Protein AF-X1EQ46-F1 (afdb_monomer_lite)

Organism: NCBI:txid412755

Structure (mmCIF, N/CA/C/O backbone):
data_AF-X1EQ46-F1
#
_entry.id   AF-X1EQ46-F1
#
loop_
_atom_site.group_PDB
_atom_site.id
_atom_site.type_symbol
_atom_site.label_atom_id
_atom_site.label_alt_id
_atom_site.label_comp_id
_atom_site.label_asym_id
_atom_site.label_entity_id
_atom_site.label_seq_id
_atom_site.pdbx_PDB_ins_code
_atom_site.Cartn_x
_atom_site.Cartn_y
_atom_site.Cartn_z
_atom_site.occupancy
_atom_site.B_iso_or_equiv
_atom_site.auth_seq_id
_atom_site.auth_comp_id
_atom_site.auth_asym_id
_atom_site.auth_atom_id
_atom_site.pdbx_PDB_model_num
ATOM 1 N N . MET A 1 1 ? -6.877 8.400 -13.229 1.00 51.00 1 MET A N 1
ATOM 2 C CA . MET A 1 1 ? -7.121 7.263 -12.316 1.00 51.00 1 MET A CA 1
ATOM 3 C C . MET A 1 1 ? -6.407 6.041 -12.865 1.00 51.00 1 MET A C 1
ATOM 5 O O . MET A 1 1 ? -6.661 5.690 -14.011 1.00 51.00 1 MET A O 1
ATOM 9 N N . THR A 1 2 ? -5.555 5.403 -12.060 1.00 59.66 2 THR A N 1
ATOM 10 C CA . THR A 1 2 ? -4.894 4.110 -12.353 1.00 59.66 2 THR A CA 1
ATOM 11 C C . THR A 1 2 ? -5.894 2.965 -12.564 1.00 59.66 2 THR A C 1
ATOM 13 O O . THR A 1 2 ? -5.543 1.929 -13.116 1.00 59.66 2 THR A O 1
ATOM 16 N N . GLY A 1 3 ? -7.156 3.147 -12.152 1.00 75.62 3 GLY A N 1
ATOM 17 C CA . GLY A 1 3 ? -8.253 2.211 -12.403 1.00 75.62 3 GLY A CA 1
ATOM 18 C C . GLY A 1 3 ? -8.241 0.964 -11.515 1.00 75.62 3 GLY A C 1
ATOM 19 O O . GLY A 1 3 ? -9.105 0.103 -11.694 1.00 75.62 3 GLY A O 1
ATOM 20 N N . ARG A 1 4 ? -7.304 0.863 -10.559 1.00 91.12 4 ARG A N 1
ATOM 21 C CA . ARG A 1 4 ? -7.265 -0.234 -9.584 1.00 91.12 4 ARG A CA 1
ATOM 22 C C . ARG A 1 4 ? -8.502 -0.188 -8.695 1.00 91.12 4 ARG A C 1
ATOM 24 O O . ARG A 1 4 ? -8.937 0.873 -8.248 1.00 91.12 4 ARG A O 1
ATOM 31 N N . LYS A 1 5 ? -9.083 -1.355 -8.447 1.00 94.69 5 LYS A N 1
ATOM 32 C CA . LYS A 1 5 ? -10.229 -1.519 -7.550 1.00 94.69 5 LYS A CA 1
ATOM 33 C C . LYS A 1 5 ? -9.734 -1.718 -6.118 1.00 94.69 5 LYS A C 1
ATOM 35 O O . LYS A 1 5 ? -8.619 -2.189 -5.906 1.00 94.69 5 LYS A O 1
ATOM 40 N N . ARG A 1 6 ? -10.608 -1.483 -5.129 1.00 96.19 6 ARG A N 1
ATOM 41 C CA . ARG A 1 6 ? -10.347 -1.775 -3.701 1.00 96.19 6 ARG A CA 1
ATOM 42 C C . ARG A 1 6 ? -9.682 -3.131 -3.471 1.00 96.19 6 ARG A C 1
ATOM 44 O O . ARG A 1 6 ? -8.743 -3.242 -2.696 1.00 96.19 6 ARG A O 1
ATOM 51 N N . ILE A 1 7 ? -10.174 -4.161 -4.159 1.00 96.19 7 ILE A N 1
ATOM 52 C CA . ILE A 1 7 ? -9.672 -5.527 -4.009 1.00 96.19 7 ILE A CA 1
ATOM 53 C C . ILE A 1 7 ? -8.232 -5.680 -4.509 1.00 96.19 7 ILE A C 1
ATOM 55 O O . ILE A 1 7 ? -7.466 -6.428 -3.915 1.00 96.19 7 ILE A O 1
ATOM 59 N N . ASP A 1 8 ? -7.836 -4.937 -5.543 1.00 95.62 8 ASP A N 1
ATOM 60 C CA . ASP A 1 8 ? -6.471 -4.963 -6.073 1.00 95.62 8 ASP A CA 1
ATOM 61 C C . ASP A 1 8 ? -5.499 -4.341 -5.059 1.00 95.62 8 ASP A C 1
ATOM 63 O O . ASP A 1 8 ? -4.431 -4.893 -4.797 1.00 95.62 8 ASP A O 1
ATOM 67 N N . VAL A 1 9 ? -5.917 -3.245 -4.415 1.00 96.44 9 VAL A N 1
ATOM 68 C CA . VAL A 1 9 ? -5.173 -2.582 -3.330 1.00 96.44 9 VAL A CA 1
ATOM 69 C C . VAL A 1 9 ? -5.019 -3.508 -2.122 1.00 96.44 9 VAL A C 1
ATOM 71 O O . VAL A 1 9 ? -3.922 -3.656 -1.588 1.00 96.44 9 VAL A O 1
ATOM 74 N N . ILE A 1 10 ? -6.099 -4.176 -1.713 1.00 96.12 10 ILE A N 1
ATOM 75 C CA . ILE A 1 10 ? -6.084 -5.143 -0.606 1.00 96.12 10 ILE A CA 1
ATOM 76 C C . ILE A 1 10 ? -5.170 -6.332 -0.929 1.00 96.12 10 IL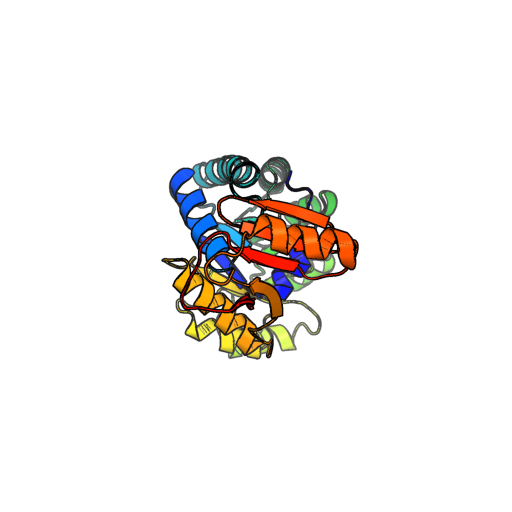E A C 1
ATOM 78 O O . ILE A 1 10 ? -4.382 -6.753 -0.083 1.00 96.12 10 ILE A O 1
ATOM 82 N N . ASN A 1 11 ? -5.220 -6.855 -2.153 1.00 94.75 11 ASN A N 1
ATOM 83 C CA . ASN A 1 11 ? -4.335 -7.939 -2.572 1.00 94.75 11 ASN A CA 1
ATOM 84 C C . ASN A 1 11 ? -2.866 -7.509 -2.536 1.00 94.75 11 ASN A C 1
ATOM 86 O O . ASN A 1 11 ? -2.029 -8.264 -2.050 1.00 94.75 11 ASN A O 1
ATOM 90 N N . ALA A 1 12 ? -2.552 -6.293 -2.986 1.00 93.38 12 ALA A N 1
ATOM 91 C CA . ALA A 1 12 ? -1.199 -5.754 -2.909 1.00 93.38 12 ALA A CA 1
ATOM 92 C C . ALA A 1 12 ? -0.732 -5.562 -1.454 1.00 93.38 12 ALA A C 1
ATOM 94 O O . ALA A 1 12 ? 0.398 -5.926 -1.123 1.00 93.38 12 ALA A O 1
ATOM 95 N N . LEU A 1 13 ? -1.612 -5.082 -0.564 1.00 93.81 13 LEU A N 1
ATOM 96 C CA . LEU A 1 13 ? -1.352 -5.019 0.880 1.00 93.81 13 LEU A CA 1
ATOM 97 C C . LEU A 1 13 ? -0.995 -6.393 1.442 1.00 93.81 13 LEU A C 1
ATOM 99 O O . LEU A 1 13 ? 0.021 -6.536 2.117 1.00 93.81 13 LEU A O 1
ATOM 103 N N . PHE A 1 14 ? -1.797 -7.414 1.144 1.00 92.38 14 PHE A N 1
ATOM 104 C CA . PHE A 1 14 ? -1.545 -8.778 1.601 1.00 92.38 14 PHE A CA 1
ATOM 105 C C . PHE A 1 14 ? -0.402 -9.475 0.869 1.00 92.38 14 PHE A C 1
ATOM 107 O O . PHE A 1 14 ? 0.053 -10.507 1.352 1.00 92.38 14 PHE A O 1
ATOM 114 N N . ASP A 1 15 ? 0.077 -8.972 -0.262 1.00 89.62 15 ASP A N 1
ATOM 115 C CA . ASP A 1 15 ? 1.261 -9.508 -0.932 1.00 89.62 15 ASP A CA 1
ATOM 116 C C . ASP A 1 15 ? 2.542 -8.996 -0.263 1.00 89.62 15 ASP A C 1
ATOM 118 O O . ASP A 1 15 ? 3.452 -9.776 0.026 1.00 89.62 15 ASP A O 1
ATOM 122 N N . ARG A 1 16 ? 2.579 -7.694 0.051 1.00 90.69 16 ARG A N 1
ATOM 123 C CA . ARG A 1 16 ? 3.758 -7.007 0.604 1.00 90.69 16 ARG A CA 1
ATOM 124 C C . ARG A 1 16 ? 3.805 -6.983 2.126 1.00 90.69 16 ARG A C 1
ATOM 126 O O . ARG A 1 16 ? 4.889 -6.926 2.694 1.00 90.69 16 ARG A O 1
ATOM 133 N N . ALA A 1 17 ? 2.649 -7.058 2.785 1.00 94.62 17 ALA A N 1
ATOM 134 C CA . ALA A 1 17 ? 2.491 -6.946 4.237 1.00 94.62 17 ALA A CA 1
ATOM 135 C C . ALA A 1 17 ? 3.102 -5.666 4.844 1.00 94.62 17 ALA A C 1
ATOM 137 O O . ALA A 1 17 ? 3.341 -5.616 6.048 1.00 94.62 17 ALA A O 1
ATOM 138 N N . LEU A 1 18 ? 3.324 -4.623 4.038 1.00 94.75 18 LEU A N 1
ATOM 139 C CA . LEU A 1 18 ? 4.043 -3.421 4.446 1.00 94.75 18 LEU A CA 1
ATOM 140 C C . LEU A 1 18 ? 3.471 -2.164 3.773 1.00 94.75 18 LEU A C 1
ATOM 142 O O . LEU A 1 18 ? 3.208 -2.174 2.571 1.00 94.75 18 LEU A O 1
ATOM 146 N N . ILE A 1 19 ? 3.306 -1.090 4.551 1.00 96.81 19 ILE A N 1
ATOM 147 C CA . ILE A 1 19 ? 2.992 0.268 4.081 1.00 96.81 19 ILE A CA 1
ATOM 148 C C . ILE A 1 19 ? 4.139 1.196 4.486 1.00 96.81 19 ILE A C 1
ATOM 150 O O . ILE A 1 19 ? 4.406 1.374 5.679 1.00 96.81 19 ILE A O 1
ATOM 154 N N . ALA A 1 20 ? 4.787 1.820 3.503 1.00 95.94 20 ALA A N 1
ATOM 155 C CA . ALA A 1 20 ? 5.816 2.824 3.732 1.00 95.94 20 ALA A CA 1
ATOM 156 C C . ALA A 1 20 ? 5.172 4.197 3.975 1.00 95.94 20 ALA A C 1
ATOM 158 O O . ALA A 1 20 ? 4.506 4.760 3.107 1.00 95.94 20 ALA A O 1
ATOM 159 N N . ARG A 1 21 ? 5.369 4.749 5.168 1.00 95.44 21 ARG A N 1
ATOM 160 C CA . ARG A 1 21 ? 4.861 6.062 5.565 1.00 95.44 21 ARG A CA 1
ATOM 161 C C . ARG A 1 21 ? 5.925 7.121 5.345 1.00 95.44 21 ARG A C 1
ATOM 163 O O . ARG A 1 21 ? 6.998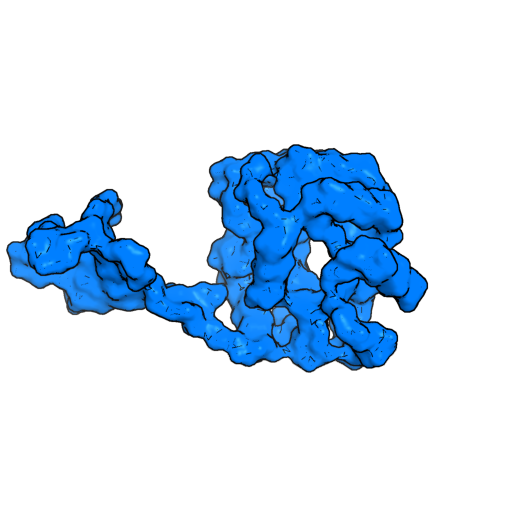 7.040 5.941 1.00 95.44 21 ARG A O 1
ATOM 170 N N . LEU A 1 22 ? 5.621 8.136 4.547 1.00 94.25 22 LEU A N 1
ATOM 171 C CA . LEU A 1 22 ? 6.538 9.250 4.316 1.00 94.25 22 LEU A CA 1
ATOM 172 C C . LEU A 1 22 ? 5.930 10.589 4.723 1.00 94.25 22 LEU A C 1
ATOM 174 O O . LEU A 1 22 ? 4.712 10.773 4.754 1.00 94.25 22 LEU A O 1
ATOM 178 N N . THR A 1 23 ? 6.819 11.523 5.027 1.00 95.06 23 THR A N 1
ATOM 179 C CA . THR A 1 23 ? 6.530 12.940 5.232 1.00 95.06 23 THR A CA 1
ATOM 180 C C . THR A 1 23 ? 7.424 13.695 4.264 1.00 95.06 23 THR A C 1
ATOM 182 O O . THR A 1 23 ? 8.604 13.374 4.161 1.00 95.06 23 THR A O 1
ATOM 185 N N . ALA A 1 24 ? 6.874 14.680 3.569 1.00 95.69 24 ALA A N 1
ATOM 186 C CA . ALA A 1 24 ? 7.603 15.499 2.611 1.00 95.69 24 ALA A CA 1
ATOM 187 C C . ALA A 1 24 ? 7.074 16.935 2.661 1.00 95.69 24 ALA A C 1
ATOM 189 O O . ALA A 1 24 ? 5.955 17.168 3.124 1.00 95.69 24 ALA A O 1
ATOM 190 N N . GLN A 1 25 ? 7.879 17.889 2.199 1.00 92.56 25 GLN A N 1
ATOM 191 C CA . GLN A 1 25 ? 7.528 19.315 2.168 1.00 92.56 25 GLN A CA 1
ATOM 192 C C . GLN A 1 25 ? 7.145 19.797 0.760 1.00 92.56 25 GLN A C 1
ATOM 194 O O . GLN A 1 25 ? 6.645 20.909 0.600 1.00 92.56 25 GLN A O 1
ATOM 199 N N . GLY A 1 26 ? 7.363 18.976 -0.271 1.00 95.94 26 GLY A N 1
ATOM 200 C CA . GLY A 1 26 ? 7.065 19.325 -1.657 1.00 95.94 26 GLY A CA 1
ATOM 201 C C . GLY A 1 26 ? 6.813 18.110 -2.544 1.00 95.94 26 GLY A C 1
ATOM 202 O O . GLY A 1 26 ? 7.179 16.986 -2.203 1.00 95.94 26 GLY A O 1
ATOM 203 N N . VAL A 1 27 ? 6.171 18.347 -3.692 1.00 96.62 27 VAL A N 1
ATOM 204 C CA . VAL A 1 27 ? 5.725 17.286 -4.615 1.00 96.62 27 VAL A CA 1
ATOM 205 C C . VAL A 1 27 ? 6.905 16.492 -5.168 1.00 96.62 27 VAL A C 1
ATOM 207 O O . VAL A 1 27 ? 6.838 15.269 -5.195 1.00 96.62 27 VAL A O 1
ATOM 210 N N . ASP A 1 28 ? 7.993 17.163 -5.551 1.00 95.62 28 ASP A N 1
ATOM 211 C CA . ASP A 1 28 ? 9.166 16.497 -6.130 1.00 95.62 28 ASP A CA 1
ATOM 212 C C . ASP A 1 28 ? 9.888 15.612 -5.104 1.00 95.62 28 ASP A C 1
ATOM 214 O O . ASP A 1 28 ? 10.283 14.491 -5.416 1.00 95.62 28 ASP A O 1
ATOM 218 N N . GLU A 1 29 ? 10.006 16.081 -3.856 1.00 96.38 29 GLU A N 1
ATOM 219 C CA . GLU A 1 29 ? 10.551 15.293 -2.744 1.00 96.38 29 GLU A CA 1
ATOM 220 C C . GLU A 1 29 ? 9.667 14.073 -2.457 1.00 96.38 29 GLU A C 1
ATOM 222 O O . GLU A 1 29 ? 10.167 12.955 -2.334 1.00 96.38 29 GLU A O 1
ATOM 227 N N . ALA A 1 30 ? 8.349 14.278 -2.389 1.00 97.00 30 ALA A N 1
ATOM 228 C CA . ALA A 1 30 ? 7.395 13.213 -2.117 1.00 97.00 30 ALA A CA 1
ATOM 229 C C . ALA A 1 30 ? 7.387 12.153 -3.228 1.00 97.00 30 ALA A C 1
ATOM 231 O O . ALA A 1 30 ? 7.356 10.961 -2.929 1.00 97.00 30 ALA A O 1
ATOM 232 N N . LEU A 1 31 ? 7.455 12.579 -4.494 1.00 96.75 31 LEU A N 1
ATOM 233 C CA . LEU A 1 31 ? 7.545 11.686 -5.647 1.00 96.75 31 LEU A CA 1
ATOM 234 C C . LEU A 1 31 ? 8.842 10.881 -5.611 1.00 96.75 31 LEU A C 1
ATOM 236 O O . LEU A 1 31 ? 8.793 9.659 -5.697 1.00 96.75 31 LEU A O 1
ATOM 240 N N . ALA A 1 32 ? 9.987 11.542 -5.421 1.00 95.88 32 ALA A N 1
ATOM 241 C CA . ALA A 1 32 ? 11.279 10.866 -5.355 1.00 95.88 32 ALA A CA 1
ATOM 242 C C . ALA A 1 32 ? 11.321 9.830 -4.220 1.00 95.88 32 ALA A C 1
ATOM 244 O O . ALA A 1 32 ? 11.786 8.705 -4.416 1.00 95.88 32 ALA A O 1
ATOM 245 N N . ALA A 1 33 ? 10.793 10.181 -3.044 1.00 96.38 33 ALA A N 1
ATOM 246 C CA . ALA A 1 33 ? 10.707 9.265 -1.913 1.00 96.38 33 ALA A CA 1
ATOM 247 C C . ALA A 1 33 ? 9.766 8.083 -2.199 1.00 96.38 33 ALA A C 1
ATOM 249 O O . ALA A 1 33 ? 10.129 6.944 -1.907 1.00 96.38 33 ALA A O 1
ATOM 250 N N . ALA A 1 34 ? 8.593 8.332 -2.790 1.00 97.19 34 ALA A N 1
ATOM 251 C CA . ALA A 1 34 ? 7.623 7.293 -3.131 1.00 97.19 34 ALA A CA 1
ATOM 252 C C . ALA A 1 34 ? 8.163 6.321 -4.195 1.00 97.19 34 ALA A C 1
ATOM 254 O O . ALA A 1 34 ? 8.095 5.110 -3.987 1.00 97.19 34 ALA A O 1
ATOM 255 N N . SER A 1 35 ? 8.776 6.831 -5.268 1.00 95.31 35 SER A N 1
ATOM 256 C CA . SER A 1 35 ? 9.427 5.998 -6.290 1.00 95.31 35 SER A CA 1
ATOM 257 C C . SER A 1 35 ? 10.598 5.209 -5.710 1.00 95.31 35 SER A C 1
ATOM 259 O O . SER A 1 35 ? 10.708 4.019 -5.968 1.00 95.31 35 SER A O 1
ATOM 261 N N . THR A 1 36 ? 11.389 5.795 -4.801 1.00 95.44 36 THR A N 1
ATOM 262 C CA . THR A 1 36 ? 12.443 5.052 -4.081 1.00 95.44 36 THR A CA 1
ATOM 263 C C . THR A 1 36 ? 11.881 3.844 -3.320 1.00 95.44 36 THR A C 1
ATOM 265 O O . THR A 1 36 ? 12.501 2.780 -3.302 1.00 95.44 36 THR A O 1
ATOM 268 N N . GLN A 1 37 ? 10.704 3.978 -2.693 1.00 95.31 37 GLN A N 1
ATOM 269 C CA . GLN A 1 37 ? 10.056 2.838 -2.034 1.00 95.31 37 GLN A CA 1
ATOM 270 C C . GLN A 1 37 ? 9.585 1.799 -3.056 1.00 95.31 37 GLN A C 1
ATOM 272 O O . GLN A 1 37 ? 9.810 0.604 -2.859 1.00 95.31 37 GLN A O 1
ATOM 277 N N . ALA A 1 38 ? 8.955 2.243 -4.145 1.00 93.19 38 ALA A N 1
ATOM 278 C CA . ALA A 1 38 ? 8.439 1.364 -5.189 1.00 93.19 38 ALA A CA 1
ATOM 279 C C . ALA A 1 38 ? 9.542 0.585 -5.917 1.00 93.19 38 ALA A C 1
ATOM 281 O O . ALA A 1 38 ? 9.366 -0.614 -6.142 1.00 93.19 38 ALA A O 1
ATOM 282 N N . ASP A 1 39 ? 10.685 1.217 -6.182 1.00 91.62 39 ASP A N 1
ATOM 283 C CA . ASP A 1 39 ? 11.885 0.593 -6.750 1.00 91.62 39 ASP A CA 1
ATOM 284 C C . ASP A 1 39 ? 12.439 -0.508 -5.835 1.00 91.62 39 ASP A C 1
ATOM 286 O O . ASP A 1 39 ? 12.900 -1.548 -6.304 1.00 91.62 39 ASP A O 1
ATOM 290 N N . GLY A 1 40 ? 12.334 -0.320 -4.516 1.00 90.94 40 GLY A N 1
ATOM 291 C CA . GLY A 1 40 ? 12.620 -1.354 -3.518 1.00 90.94 40 GLY A CA 1
ATOM 292 C C . GLY A 1 40 ? 11.490 -2.373 -3.318 1.00 90.94 40 GLY A C 1
ATOM 293 O O . GLY A 1 40 ? 11.575 -3.224 -2.439 1.00 90.94 40 GLY A O 1
ATOM 294 N N . GLY A 1 41 ? 10.399 -2.294 -4.083 1.00 90.50 41 GLY A N 1
ATOM 295 C CA . GLY A 1 41 ? 9.238 -3.182 -3.982 1.00 90.50 41 GLY A CA 1
ATOM 296 C C . GLY A 1 41 ? 8.210 -2.796 -2.908 1.00 90.50 41 GLY A C 1
ATOM 297 O O . GLY A 1 41 ? 7.152 -3.427 -2.815 1.00 90.50 41 GLY A O 1
ATOM 298 N N . ALA A 1 42 ? 8.450 -1.755 -2.114 1.00 93.06 42 ALA A N 1
ATOM 299 C CA . ALA A 1 42 ? 7.495 -1.216 -1.147 1.00 93.06 42 ALA A CA 1
ATOM 300 C C . ALA A 1 42 ? 6.499 -0.270 -1.845 1.00 93.06 42 ALA A C 1
ATOM 302 O O . ALA A 1 42 ? 6.465 0.933 -1.608 1.00 93.06 42 ALA A O 1
ATOM 303 N N . LYS A 1 43 ? 5.672 -0.832 -2.735 1.00 93.56 43 LYS A N 1
ATOM 304 C CA . LYS A 1 43 ? 4.770 -0.071 -3.620 1.00 93.56 43 LYS A CA 1
ATOM 305 C C . LYS A 1 43 ? 3.618 0.639 -2.907 1.00 93.56 43 LYS A C 1
ATOM 307 O O . LYS A 1 43 ? 2.984 1.498 -3.506 1.00 93.56 43 LYS A O 1
ATOM 312 N N . LEU A 1 44 ? 3.305 0.270 -1.665 1.00 96.69 44 LEU A N 1
ATOM 313 C CA . LEU A 1 44 ? 2.227 0.888 -0.896 1.00 96.69 44 LEU A CA 1
ATOM 314 C C . LEU A 1 44 ? 2.776 2.013 -0.034 1.00 96.69 44 LEU A C 1
ATOM 316 O O . LEU A 1 44 ? 3.509 1.766 0.925 1.00 96.69 44 LEU A O 1
ATOM 320 N N . VAL A 1 45 ? 2.398 3.238 -0.383 1.00 97.81 45 VAL A N 1
ATOM 321 C CA . VAL A 1 45 ? 2.951 4.458 0.199 1.00 97.81 45 VAL A CA 1
ATOM 322 C C . VAL A 1 45 ? 1.834 5.291 0.813 1.00 97.81 45 VAL A C 1
ATOM 324 O O . VAL A 1 45 ? 0.848 5.603 0.151 1.00 97.81 45 VAL A O 1
ATOM 327 N N . GLU A 1 46 ? 1.988 5.674 2.078 1.00 98.00 46 GLU A N 1
ATOM 328 C CA . GLU A 1 46 ? 1.087 6.597 2.774 1.00 98.00 46 GLU A CA 1
ATOM 329 C C . GLU A 1 46 ? 1.800 7.932 3.022 1.00 98.00 46 GLU A C 1
ATOM 331 O O . GLU A 1 46 ? 2.763 8.005 3.792 1.00 98.00 46 GLU A O 1
ATOM 336 N N . LEU A 1 47 ? 1.310 9.001 2.394 1.00 98.25 47 LEU A N 1
ATOM 337 C CA . LEU A 1 47 ? 1.767 10.360 2.673 1.00 98.25 47 LEU A CA 1
ATOM 338 C C . LEU A 1 47 ? 1.112 10.888 3.956 1.00 98.25 47 LEU A C 1
ATOM 340 O O . LEU A 1 47 ? -0.115 10.893 4.092 1.00 98.25 47 LEU A O 1
ATOM 344 N N . SER A 1 48 ? 1.935 11.379 4.881 1.00 97.12 48 SER A N 1
ATOM 345 C CA . SER A 1 48 ? 1.463 11.966 6.133 1.00 97.12 48 SER A CA 1
ATOM 346 C C . SER A 1 48 ? 0.937 13.395 5.931 1.00 97.12 48 SER A C 1
ATOM 348 O O . SER A 1 48 ? 1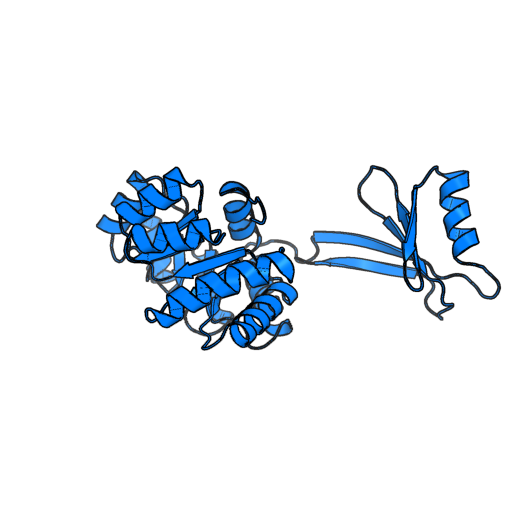.681 14.277 5.505 1.00 97.12 48 SER A O 1
ATOM 350 N N . ILE A 1 49 ? -0.330 13.643 6.273 1.00 96.56 49 ILE A N 1
ATOM 351 C CA . ILE A 1 49 ? -0.988 14.957 6.228 1.00 96.56 49 ILE A CA 1
ATOM 352 C C . ILE A 1 49 ? -0.851 15.630 7.595 1.00 96.56 49 ILE A C 1
ATOM 354 O O . ILE A 1 49 ? -1.498 15.235 8.562 1.00 96.56 49 ILE A O 1
ATOM 358 N N . LEU A 1 50 ? 0.001 16.649 7.683 1.00 91.25 50 LEU A N 1
ATOM 359 C CA . LEU A 1 50 ? 0.251 17.367 8.939 1.00 91.25 50 LEU A CA 1
ATOM 360 C C . LEU A 1 50 ? -0.627 18.617 9.096 1.00 91.25 50 LEU A C 1
ATOM 362 O O . LEU A 1 50 ? -0.937 19.017 10.215 1.00 91.25 50 LEU A O 1
ATOM 366 N N . ASP A 1 51 ? -1.025 19.217 7.976 1.00 91.19 51 ASP A N 1
ATOM 367 C CA . ASP A 1 51 ? -1.812 20.444 7.888 1.00 91.19 51 ASP A CA 1
ATOM 368 C C . ASP A 1 51 ? -2.467 20.572 6.492 1.00 91.19 51 ASP A C 1
ATOM 370 O O . ASP A 1 51 ? -2.422 19.647 5.673 1.00 91.19 51 ASP A O 1
ATOM 374 N N . GLU A 1 52 ? -3.077 21.727 6.199 1.00 91.25 52 GLU A N 1
ATOM 375 C CA . GLU A 1 52 ? -3.692 22.006 4.893 1.00 91.25 52 GLU A CA 1
ATOM 376 C C . GLU A 1 52 ? -2.695 21.943 3.723 1.00 91.25 52 GLU A C 1
ATOM 378 O O . GLU A 1 52 ? -3.075 21.557 2.613 1.00 91.25 52 GLU A O 1
ATOM 383 N N . SER A 1 53 ? -1.420 22.277 3.952 1.00 93.69 53 SER A N 1
ATOM 384 C CA . SER A 1 53 ? -0.385 22.171 2.920 1.00 93.69 53 SER A CA 1
ATOM 385 C C . SER A 1 53 ? -0.083 20.708 2.589 1.00 93.69 53 SER A C 1
ATOM 387 O O . SER A 1 53 ? 0.066 20.364 1.417 1.00 93.69 53 SER A O 1
ATOM 389 N N . GLY A 1 54 ? -0.120 19.827 3.595 1.00 95.19 54 GLY A N 1
ATOM 390 C CA . GLY A 1 54 ? -0.015 18.378 3.415 1.00 95.19 54 GLY A CA 1
ATOM 391 C C . GLY A 1 54 ? -1.171 17.791 2.600 1.00 95.19 54 GLY A C 1
ATOM 392 O O . GLY A 1 54 ? -0.958 16.913 1.762 1.00 95.19 54 GLY A O 1
ATOM 393 N N . LEU A 1 55 ? -2.392 18.309 2.778 1.00 96.69 55 LEU A N 1
ATOM 394 C CA . LEU A 1 55 ? -3.535 17.906 1.956 1.00 96.69 55 LEU A CA 1
ATOM 395 C C . LEU A 1 55 ? -3.325 18.306 0.491 1.00 96.69 55 LEU A C 1
ATOM 397 O O . LEU A 1 55 ? -3.536 17.489 -0.404 1.00 96.69 55 LEU A O 1
ATOM 401 N N . GLN A 1 56 ? -2.889 19.543 0.239 1.00 97.62 56 GLN A N 1
ATOM 402 C CA . GLN A 1 56 ? -2.611 20.007 -1.121 1.00 97.62 56 GLN A CA 1
ATOM 403 C C . GLN A 1 56 ? -1.477 19.202 -1.774 1.00 97.62 56 GLN A C 1
ATOM 405 O O . GLN A 1 56 ? -1.608 18.782 -2.924 1.00 97.62 56 GLN A O 1
ATOM 410 N N . LEU A 1 57 ? -0.418 18.904 -1.016 1.00 97.81 57 LEU A N 1
ATOM 411 C CA . LEU A 1 57 ? 0.681 18.045 -1.448 1.00 97.81 57 LEU A CA 1
ATOM 412 C C . LEU A 1 57 ? 0.184 16.664 -1.899 1.00 97.81 57 LEU A C 1
ATOM 414 O O . LEU A 1 57 ? 0.578 16.200 -2.966 1.00 97.81 57 LEU A O 1
ATOM 418 N N . ALA A 1 58 ? -0.715 16.031 -1.141 1.00 98.00 58 ALA A N 1
ATOM 419 C CA . ALA A 1 58 ? -1.287 14.734 -1.505 1.00 98.00 58 ALA A CA 1
ATOM 420 C C . ALA A 1 58 ? -2.065 14.778 -2.831 1.00 98.00 58 ALA A C 1
ATOM 422 O O . ALA A 1 58 ? -1.935 13.873 -3.658 1.00 98.00 58 ALA A O 1
ATOM 423 N N . LEU A 1 59 ? -2.843 15.843 -3.059 1.00 97.44 59 LEU A N 1
ATOM 424 C CA . LEU A 1 59 ? -3.610 16.028 -4.296 1.00 97.44 59 LEU A CA 1
ATOM 425 C C . LEU A 1 59 ? -2.701 16.190 -5.520 1.00 97.44 59 LEU A C 1
ATOM 427 O O . LEU A 1 59 ? -3.018 15.682 -6.598 1.00 97.44 59 LEU A O 1
ATOM 431 N N . ASP A 1 60 ? -1.589 16.906 -5.374 1.00 97.12 60 ASP A N 1
ATOM 432 C CA . ASP A 1 60 ? -0.658 17.147 -6.476 1.00 97.12 60 ASP A CA 1
ATOM 433 C C . ASP A 1 60 ? 0.267 15.949 -6.722 1.00 97.12 60 ASP A C 1
ATOM 435 O O . ASP A 1 60 ? 0.493 15.581 -7.879 1.00 97.12 60 ASP A O 1
ATOM 439 N N . LEU A 1 61 ? 0.695 15.260 -5.660 1.00 97.62 61 LEU A N 1
ATOM 440 C CA . LEU A 1 61 ? 1.436 14.004 -5.756 1.00 97.62 61 LEU A CA 1
ATOM 441 C C . LEU A 1 61 ? 0.633 12.925 -6.491 1.00 97.62 61 LEU A C 1
ATOM 443 O O . LEU A 1 61 ? 1.172 12.260 -7.373 1.00 97.62 61 LEU A O 1
ATOM 447 N N . ALA A 1 62 ? -0.663 12.785 -6.195 1.00 96.25 62 ALA A N 1
ATOM 448 C CA . ALA A 1 62 ? -1.520 11.799 -6.854 1.00 96.25 62 ALA A CA 1
ATOM 449 C C . ALA A 1 62 ? -1.574 11.983 -8.380 1.00 96.25 62 ALA A C 1
ATOM 451 O O . ALA A 1 62 ? -1.552 11.002 -9.126 1.00 96.25 62 ALA A O 1
ATOM 452 N N . LYS A 1 63 ? -1.595 13.233 -8.862 1.00 93.69 63 LYS A N 1
ATOM 453 C CA . LYS A 1 63 ? -1.553 13.531 -10.303 1.00 93.69 63 LYS A CA 1
ATOM 454 C C . LYS A 1 63 ? -0.217 13.125 -10.916 1.00 93.69 63 LYS A C 1
ATOM 456 O O . LYS A 1 63 ? -0.203 12.585 -12.017 1.00 93.69 63 LYS A O 1
ATOM 461 N N . LYS A 1 64 ? 0.883 13.389 -10.207 1.00 94.75 64 LYS A N 1
ATOM 462 C CA . LYS A 1 64 ? 2.243 13.130 -10.684 1.00 94.75 64 LYS A CA 1
ATOM 463 C C . LYS A 1 64 ? 2.567 11.636 -10.727 1.00 94.75 64 LYS A C 1
ATOM 465 O O . LYS A 1 64 ? 3.096 11.154 -11.719 1.00 94.75 64 LYS A O 1
ATOM 470 N N . ILE A 1 65 ? 2.154 10.887 -9.709 1.00 94.38 65 ILE A N 1
ATOM 471 C CA . ILE A 1 65 ? 2.289 9.425 -9.670 1.00 94.38 65 ILE A CA 1
ATOM 472 C C . ILE A 1 65 ? 1.523 8.767 -10.822 1.00 94.38 65 ILE A C 1
ATOM 474 O O . ILE A 1 65 ? 2.044 7.873 -11.477 1.00 94.38 65 ILE A O 1
ATOM 478 N N . GLN A 1 66 ? 0.318 9.246 -11.145 1.00 88.44 66 GLN A N 1
ATOM 479 C CA . GLN A 1 66 ? -0.453 8.699 -12.269 1.00 88.44 66 GLN A CA 1
ATOM 480 C C . GLN A 1 66 ? 0.248 8.841 -13.626 1.00 88.44 66 GLN A C 1
ATOM 482 O O . GLN A 1 66 ? -0.023 8.035 -14.516 1.00 88.44 66 GLN A O 1
ATOM 487 N N . THR A 1 67 ? 1.091 9.861 -13.807 1.00 88.19 67 THR A N 1
ATOM 488 C CA . THR A 1 67 ? 1.822 10.081 -15.061 1.00 88.19 67 THR A CA 1
ATOM 489 C C . THR A 1 67 ? 3.188 9.416 -15.072 1.00 88.19 67 THR A C 1
ATOM 491 O O . THR A 1 67 ? 3.596 8.915 -16.116 1.00 88.19 67 THR A O 1
ATOM 494 N N . ASP A 1 68 ? 3.881 9.417 -13.935 1.00 88.12 68 ASP A N 1
ATOM 495 C CA . ASP A 1 68 ? 5.303 9.087 -13.877 1.00 88.12 68 ASP A CA 1
ATOM 496 C C . ASP A 1 68 ? 5.562 7.672 -13.344 1.00 88.12 68 ASP A C 1
ATOM 498 O O . ASP A 1 68 ? 6.504 7.026 -13.792 1.00 88.12 68 ASP A O 1
ATOM 502 N N . ASP A 1 69 ? 4.734 7.182 -12.416 1.00 87.88 69 ASP A N 1
ATOM 503 C CA . ASP A 1 69 ? 4.960 5.911 -11.720 1.00 87.88 69 ASP A CA 1
ATOM 504 C C . ASP A 1 69 ? 3.631 5.257 -11.277 1.00 87.88 69 ASP A C 1
ATOM 506 O O . ASP A 1 69 ? 3.281 5.219 -10.092 1.00 87.88 69 ASP A O 1
ATOM 510 N N . PRO A 1 70 ? 2.832 4.742 -12.231 1.00 87.44 70 PRO A N 1
ATOM 511 C CA . PRO A 1 70 ? 1.495 4.216 -11.959 1.00 87.44 70 PRO A CA 1
ATOM 512 C C . PRO A 1 70 ? 1.493 2.899 -11.166 1.00 87.44 70 PRO A C 1
ATOM 514 O O . PRO A 1 70 ? 0.415 2.366 -10.890 1.00 87.44 70 PRO A O 1
ATOM 517 N N . GLU A 1 71 ? 2.658 2.359 -10.802 1.00 88.00 71 GLU A N 1
ATOM 518 C CA . GLU A 1 71 ? 2.801 1.166 -9.963 1.00 88.00 71 GLU A CA 1
ATOM 519 C C . GLU A 1 71 ? 2.694 1.492 -8.465 1.00 88.00 71 GLU A C 1
ATOM 521 O O . GLU A 1 71 ? 2.357 0.604 -7.675 1.00 88.00 71 GLU A O 1
ATOM 526 N N . ILE A 1 72 ? 2.925 2.751 -8.065 1.00 95.75 72 ILE A N 1
ATOM 527 C CA . ILE A 1 72 ? 2.764 3.185 -6.672 1.00 95.75 72 ILE A CA 1
ATOM 528 C C . ILE A 1 72 ? 1.287 3.159 -6.287 1.00 95.75 72 ILE A C 1
ATOM 530 O O . ILE A 1 72 ? 0.432 3.759 -6.943 1.00 95.75 72 ILE A O 1
ATOM 534 N N . ILE A 1 73 ? 0.984 2.497 -5.176 1.00 97.38 73 ILE A N 1
ATOM 535 C CA . ILE A 1 73 ? -0.316 2.551 -4.519 1.00 97.38 73 ILE A CA 1
ATOM 536 C C . ILE A 1 73 ? -0.274 3.664 -3.483 1.00 97.38 73 ILE A C 1
ATOM 538 O O . ILE A 1 73 ? 0.276 3.481 -2.394 1.00 97.38 73 ILE A O 1
ATOM 542 N N . LEU A 1 74 ? -0.834 4.821 -3.831 1.00 97.94 74 LEU A N 1
ATOM 543 C CA . LEU A 1 74 ? -0.776 6.001 -2.975 1.00 97.94 74 LEU A CA 1
ATOM 544 C C . LEU A 1 74 ? -2.002 6.087 -2.064 1.00 97.94 74 LEU A C 1
ATOM 546 O O . LEU A 1 74 ? -3.144 6.125 -2.528 1.00 97.94 74 LEU A O 1
ATOM 550 N N . GLY A 1 75 ? -1.752 6.223 -0.770 1.00 98.00 75 GLY A N 1
ATOM 551 C CA . GLY A 1 75 ? -2.723 6.681 0.210 1.00 98.00 75 GLY A CA 1
ATOM 552 C C . GLY A 1 75 ? -2.219 7.882 0.996 1.00 98.00 75 GLY A C 1
ATOM 553 O O . GLY A 1 75 ? -1.078 8.322 0.844 1.00 98.00 75 GLY A O 1
ATOM 554 N N . ALA A 1 76 ? -3.087 8.438 1.835 1.00 98.25 76 ALA A N 1
ATOM 555 C CA . ALA A 1 76 ? -2.725 9.555 2.697 1.00 98.25 76 ALA A CA 1
ATOM 556 C C . ALA A 1 76 ? -3.548 9.573 3.984 1.00 98.25 76 ALA A C 1
ATOM 558 O O . ALA A 1 76 ? -4.692 9.111 4.024 1.00 98.25 76 ALA A O 1
ATOM 559 N N . GLY A 1 77 ? -2.954 10.139 5.028 1.00 97.19 77 GLY A N 1
ATOM 560 C CA . GLY A 1 77 ? -3.569 10.282 6.339 1.00 97.19 77 GLY A CA 1
ATOM 561 C C . GLY A 1 77 ? -2.680 11.059 7.308 1.00 97.19 77 GLY A C 1
ATOM 562 O O . GLY A 1 77 ? -1.503 11.236 7.030 1.00 97.19 77 GLY A O 1
ATOM 563 N N . PRO A 1 78 ? -3.183 11.510 8.464 1.00 97.38 78 PRO A N 1
ATOM 564 C CA . PRO A 1 78 ? -4.543 11.314 8.940 1.00 97.38 78 PRO A CA 1
ATOM 565 C C . PRO A 1 78 ? -5.572 12.186 8.208 1.00 97.38 78 PRO A C 1
ATOM 567 O O . PRO A 1 78 ? -5.414 13.394 8.076 1.00 97.38 78 PRO A O 1
ATOM 570 N N . VAL A 1 79 ? -6.673 11.565 7.793 1.00 98.06 79 VAL A N 1
ATOM 571 C CA . VAL A 1 79 ? -7.888 12.228 7.312 1.00 98.06 79 VAL A CA 1
ATOM 572 C C . VAL A 1 79 ? -8.972 12.055 8.367 1.00 98.06 79 VAL A C 1
ATOM 574 O O . VAL A 1 79 ? -9.260 10.937 8.786 1.00 98.06 79 VAL A O 1
ATOM 577 N N . ILE A 1 80 ? -9.567 13.167 8.800 1.00 96.19 80 ILE A N 1
ATOM 578 C CA . ILE A 1 80 ? -10.494 13.204 9.946 1.00 96.19 80 ILE A CA 1
ATOM 579 C C . ILE A 1 80 ? -11.927 13.590 9.566 1.00 96.19 80 ILE A C 1
ATOM 581 O O . ILE A 1 80 ? -12.768 13.772 10.440 1.00 96.19 80 ILE A O 1
ATOM 585 N N . ASN A 1 81 ? -12.213 13.789 8.276 1.00 97.75 81 ASN A N 1
ATOM 586 C CA . ASN A 1 81 ? -13.546 14.159 7.815 1.00 97.75 81 ASN A CA 1
ATOM 587 C C . ASN A 1 81 ? -13.815 13.681 6.377 1.00 97.75 81 ASN A C 1
ATOM 589 O O . ASN A 1 81 ? -12.904 13.493 5.568 1.00 97.75 81 ASN A O 1
ATOM 593 N N . ALA A 1 82 ? -15.098 13.524 6.051 1.00 98.38 82 ALA A N 1
ATOM 594 C CA . ALA A 1 82 ? -15.559 13.040 4.751 1.00 98.38 82 ALA A CA 1
ATOM 595 C C . ALA A 1 82 ? -15.239 13.980 3.570 1.00 98.38 82 ALA A C 1
ATOM 597 O O . ALA A 1 82 ? -15.123 13.514 2.436 1.00 98.38 82 ALA A O 1
ATOM 598 N N . VAL A 1 83 ? -15.114 15.291 3.809 1.00 98.25 83 VAL A N 1
ATOM 599 C CA . VAL A 1 83 ? -14.865 16.283 2.748 1.00 98.25 83 VAL A CA 1
ATOM 600 C C . VAL A 1 83 ? -13.462 16.100 2.182 1.00 98.25 83 VAL A C 1
ATOM 602 O O . VAL A 1 83 ? -13.305 15.972 0.968 1.00 98.25 83 VAL A O 1
ATOM 605 N N . ASP A 1 84 ? -12.457 16.008 3.047 1.00 98.19 84 ASP A N 1
ATOM 606 C CA . ASP A 1 84 ? -11.074 15.802 2.619 1.00 98.19 84 ASP A CA 1
ATOM 607 C C . ASP A 1 84 ? -10.860 14.394 2.061 1.00 98.19 84 ASP A C 1
ATOM 609 O O . ASP A 1 84 ? -10.199 14.244 1.034 1.00 98.19 84 ASP A O 1
ATOM 613 N N . ALA A 1 85 ? -11.511 13.378 2.643 1.00 98.56 85 ALA A N 1
ATOM 614 C CA . ALA A 1 85 ? -11.511 12.026 2.081 1.00 98.56 85 ALA A CA 1
ATOM 615 C C . ALA A 1 85 ? -12.022 12.023 0.633 1.00 98.56 85 ALA A C 1
ATOM 617 O O . ALA A 1 85 ? -11.371 11.475 -0.255 1.00 98.56 85 ALA A O 1
ATOM 618 N N . LYS A 1 86 ? -13.152 12.691 0.369 1.00 98.44 86 LYS A N 1
ATOM 619 C CA . LYS A 1 86 ? -13.713 12.801 -0.981 1.00 98.44 86 LYS A CA 1
ATOM 620 C C . LYS A 1 86 ? -12.749 13.495 -1.948 1.00 98.44 86 LYS A C 1
ATOM 622 O O . LYS A 1 86 ? -12.550 12.992 -3.050 1.00 98.44 86 LYS A O 1
ATOM 627 N N . ARG A 1 87 ? -12.123 14.604 -1.537 1.00 98.06 87 ARG A N 1
ATOM 628 C CA . ARG A 1 87 ? -11.146 15.336 -2.369 1.00 98.06 87 ARG A CA 1
ATOM 629 C C . ARG A 1 87 ? -9.957 14.459 -2.761 1.00 98.06 87 ARG A C 1
ATOM 631 O O . ARG A 1 87 ? -9.548 14.460 -3.918 1.00 98.06 87 ARG A O 1
ATOM 638 N N . LEU A 1 88 ? -9.417 13.706 -1.805 1.00 98.12 88 LEU A N 1
ATOM 639 C CA . LEU A 1 88 ? -8.290 12.799 -2.027 1.00 98.12 88 LEU A CA 1
ATOM 640 C C . LEU A 1 88 ? -8.662 11.639 -2.959 1.00 98.12 88 LEU A C 1
ATOM 642 O O . LEU A 1 88 ? -7.928 11.332 -3.898 1.00 98.12 88 LEU A O 1
ATOM 646 N N . ILE A 1 89 ? -9.834 11.041 -2.753 1.00 97.75 89 ILE A N 1
ATOM 647 C CA . ILE A 1 89 ? -10.368 9.988 -3.626 1.00 97.75 89 ILE A CA 1
ATOM 648 C C . ILE A 1 89 ? -10.530 10.499 -5.064 1.00 97.75 89 ILE A C 1
ATOM 650 O O . ILE A 1 89 ? -10.116 9.831 -6.009 1.00 97.75 89 ILE A O 1
ATOM 654 N N . GLU A 1 90 ? -11.083 11.701 -5.248 1.00 96.56 90 GLU A N 1
ATOM 655 C CA . GLU A 1 90 ? -11.260 12.314 -6.572 1.00 96.56 90 GLU A CA 1
ATOM 656 C C . GLU A 1 90 ? -9.923 12.624 -7.266 1.00 96.56 90 GLU A C 1
ATOM 658 O O . GLU A 1 90 ? -9.837 12.538 -8.493 1.00 96.56 90 GLU A O 1
ATOM 663 N N . ALA A 1 91 ? -8.865 12.921 -6.503 1.00 96.12 91 ALA A N 1
ATOM 664 C CA . ALA A 1 91 ? -7.507 13.060 -7.034 1.00 96.12 91 ALA A CA 1
ATOM 665 C C . ALA A 1 91 ? -6.869 11.715 -7.433 1.00 96.12 91 ALA A C 1
ATOM 667 O O . ALA A 1 91 ? -5.897 11.696 -8.192 1.00 96.12 91 ALA A O 1
ATOM 668 N N . GLY A 1 92 ? -7.443 10.597 -6.985 1.00 95.56 92 GLY A N 1
ATOM 669 C CA . GLY A 1 92 ? -7.019 9.242 -7.325 1.00 95.56 92 GLY A CA 1
ATOM 670 C C . GLY A 1 92 ? -6.174 8.557 -6.258 1.00 95.56 92 GLY A C 1
ATOM 671 O O . GLY A 1 92 ? -5.401 7.673 -6.613 1.00 95.56 92 GLY A O 1
ATOM 672 N N . LEU A 1 93 ? -6.303 8.947 -4.985 1.00 97.31 93 LEU A N 1
ATOM 673 C CA . LEU A 1 93 ? -5.760 8.155 -3.882 1.00 97.31 93 LEU A CA 1
ATOM 674 C C . LEU A 1 93 ? -6.544 6.850 -3.721 1.00 97.31 93 LEU A C 1
ATOM 676 O O . LEU A 1 93 ? -7.766 6.803 -3.871 1.00 97.31 93 LEU A O 1
ATOM 680 N N . GLU A 1 94 ? -5.819 5.794 -3.386 1.00 97.44 94 GLU A N 1
ATOM 681 C CA . GLU A 1 94 ? -6.300 4.413 -3.448 1.00 97.44 94 GLU A CA 1
ATOM 682 C C . GLU A 1 94 ? -6.534 3.804 -2.066 1.00 97.44 94 GLU A C 1
ATOM 684 O O . GLU A 1 94 ? -7.217 2.783 -1.939 1.00 97.44 94 GLU A O 1
ATOM 689 N N . PHE A 1 95 ? -6.044 4.469 -1.019 1.00 98.06 95 PHE A N 1
ATOM 690 C CA . PHE A 1 95 ? -6.492 4.246 0.347 1.00 98.06 95 PHE A CA 1
ATOM 691 C C . PHE A 1 95 ? -6.409 5.518 1.197 1.00 98.06 95 PHE A C 1
ATOM 693 O O . PHE A 1 95 ? -5.610 6.417 0.937 1.00 98.06 95 PHE A O 1
ATOM 700 N N . ILE A 1 96 ? -7.243 5.589 2.231 1.00 98.50 96 ILE A N 1
ATOM 701 C CA . ILE A 1 96 ? -7.309 6.714 3.168 1.00 98.50 96 ILE A CA 1
ATOM 702 C C . ILE A 1 96 ? -7.001 6.209 4.576 1.00 98.50 96 ILE A C 1
ATOM 704 O O . ILE A 1 96 ? -7.605 5.237 5.027 1.00 98.50 96 ILE A O 1
ATOM 708 N N . GLY A 1 97 ? -6.072 6.866 5.268 1.00 97.94 97 GLY A N 1
ATOM 709 C CA . GLY A 1 97 ? -5.703 6.574 6.653 1.00 97.94 97 GLY A CA 1
ATOM 710 C C . GLY A 1 97 ? -6.117 7.696 7.603 1.00 97.94 97 GLY A C 1
ATOM 711 O O . GLY A 1 97 ? -6.242 8.853 7.208 1.00 97.94 97 GLY A O 1
ATOM 712 N N . GLY A 1 98 ? -6.315 7.381 8.878 1.00 97.19 98 GLY A N 1
ATOM 713 C CA . GLY A 1 98 ? -6.631 8.367 9.919 1.00 97.19 98 GLY A CA 1
ATOM 714 C C . GLY A 1 98 ? -7.373 7.743 11.096 1.00 97.19 98 GLY A C 1
ATOM 715 O O . GLY A 1 98 ? -7.719 6.567 11.011 1.00 97.19 98 GLY A O 1
ATOM 716 N N . PRO A 1 99 ? -7.620 8.489 12.188 1.00 97.44 99 PRO A N 1
ATOM 717 C CA . PRO A 1 99 ? -8.488 8.035 13.276 1.00 97.44 99 PRO A CA 1
ATOM 718 C C . PRO A 1 99 ? -9.829 7.529 12.739 1.00 97.44 99 PRO A C 1
ATOM 720 O O . PRO A 1 99 ? -10.296 8.020 11.707 1.00 97.44 99 PRO A O 1
ATOM 723 N N . PHE A 1 100 ? -10.443 6.562 13.422 1.00 98.19 100 PHE A N 1
ATOM 724 C CA . PHE A 1 100 ? -11.760 6.067 13.029 1.00 98.19 100 PHE A CA 1
ATOM 725 C C . PHE A 1 100 ? -12.787 7.212 12.928 1.00 98.19 100 PHE A C 1
ATOM 727 O O . PHE A 1 100 ? -13.076 7.896 13.908 1.00 98.19 100 PHE A O 1
ATOM 734 N N . ASP A 1 101 ? -13.362 7.385 11.738 1.00 98.31 101 ASP A N 1
ATOM 735 C CA . ASP A 1 101 ? -14.470 8.292 11.463 1.00 98.31 101 ASP A CA 1
ATOM 736 C C . ASP A 1 101 ? -15.497 7.605 10.553 1.00 98.31 101 ASP A C 1
ATOM 738 O O . ASP A 1 101 ? -15.199 7.151 9.443 1.00 98.31 101 ASP A O 1
ATOM 742 N N . ALA A 1 102 ? -16.748 7.549 11.011 1.00 98.25 102 ALA A N 1
ATOM 743 C CA . ALA A 1 102 ? -17.822 6.885 10.277 1.00 98.25 102 ALA A CA 1
ATOM 744 C C . ALA A 1 102 ? -18.165 7.593 8.951 1.00 98.25 102 ALA A C 1
ATOM 746 O O . ALA A 1 102 ? -18.663 6.951 8.020 1.00 98.25 102 ALA A O 1
ATOM 747 N N . GLY A 1 103 ? -17.929 8.905 8.849 1.00 98.56 103 GLY A N 1
ATOM 748 C CA . GLY A 1 103 ? -18.124 9.678 7.624 1.00 98.56 103 GLY A CA 1
ATOM 749 C C . GLY A 1 103 ? -17.077 9.342 6.563 1.00 98.56 103 GLY A C 1
ATOM 750 O O . GLY A 1 103 ? -17.435 9.104 5.405 1.00 98.56 103 GLY A O 1
ATOM 751 N N . VAL A 1 104 ? -15.807 9.249 6.962 1.00 98.69 104 VAL A N 1
ATOM 752 C CA . VAL A 1 104 ? -14.694 8.799 6.114 1.00 98.69 104 VAL A CA 1
ATOM 753 C C . VAL A 1 104 ? -14.934 7.362 5.659 1.00 98.69 104 VAL A C 1
ATOM 755 O O . VAL A 1 104 ? -14.885 7.103 4.457 1.00 98.69 104 VAL A O 1
ATOM 758 N N . ALA A 1 105 ? -15.301 6.458 6.574 1.00 98.50 105 ALA A N 1
ATOM 759 C CA . ALA A 1 105 ? -15.604 5.063 6.250 1.00 98.50 105 ALA A CA 1
ATOM 760 C C . ALA A 1 105 ? -16.705 4.940 5.184 1.00 98.50 105 ALA A C 1
ATOM 762 O O . ALA A 1 105 ? -16.518 4.285 4.159 1.00 98.50 105 ALA A O 1
ATOM 763 N N . LYS A 1 106 ? -17.842 5.626 5.372 1.00 98.56 106 LYS A N 1
ATOM 764 C CA . LYS A 1 106 ? -18.949 5.629 4.396 1.00 98.56 106 LYS A CA 1
ATOM 765 C C . LYS A 1 106 ? -18.531 6.213 3.049 1.00 98.56 106 LYS A C 1
ATOM 767 O O . LYS A 1 106 ? -18.914 5.673 2.015 1.00 98.56 106 LYS A O 1
ATOM 772 N N . THR A 1 107 ? -17.742 7.286 3.058 1.00 98.56 107 THR A N 1
ATOM 773 C CA . THR A 1 107 ? -17.237 7.933 1.836 1.00 98.56 107 THR A CA 1
ATOM 774 C C . THR A 1 107 ? -16.332 6.991 1.046 1.00 98.56 107 THR A C 1
ATOM 776 O O . THR A 1 107 ? -16.554 6.790 -0.147 1.00 98.56 107 THR A O 1
ATOM 779 N N . CYS A 1 108 ? -15.374 6.345 1.715 1.00 98.44 108 CYS A N 1
ATOM 780 C CA . CYS A 1 108 ? -14.478 5.369 1.096 1.00 98.44 108 CYS A CA 1
ATOM 781 C C . CYS A 1 108 ? -15.250 4.145 0.582 1.00 98.44 108 CYS A C 1
ATOM 783 O O . CYS A 1 108 ? -15.049 3.717 -0.554 1.00 98.44 108 CYS A O 1
ATOM 785 N N . ASN A 1 109 ? -16.200 3.628 1.370 1.00 98.06 109 ASN A N 1
ATOM 786 C CA . ASN A 1 109 ? -17.044 2.497 0.981 1.00 98.06 109 ASN A CA 1
ATOM 787 C C . ASN A 1 109 ? -17.873 2.787 -0.276 1.00 98.06 109 ASN A C 1
ATOM 789 O O . ASN A 1 109 ? -17.875 1.971 -1.195 1.00 98.06 109 ASN A O 1
ATOM 793 N N . LEU A 1 110 ? -18.530 3.950 -0.348 1.00 97.56 110 LEU A N 1
ATOM 794 C CA . LEU A 1 110 ? -19.302 4.360 -1.527 1.00 97.56 110 LEU A CA 1
ATOM 795 C C . LEU A 1 110 ? -18.428 4.520 -2.775 1.00 97.56 110 LEU A C 1
ATOM 797 O O . LEU A 1 110 ? -18.878 4.215 -3.877 1.00 97.56 110 LEU A O 1
ATOM 801 N N . ALA A 1 111 ? -17.190 4.986 -2.605 1.00 97.06 111 ALA A N 1
ATOM 802 C CA . ALA A 1 111 ? -16.242 5.157 -3.698 1.00 97.06 111 ALA A CA 1
ATOM 803 C C . ALA A 1 111 ? -15.509 3.864 -4.097 1.00 97.06 111 ALA A C 1
ATOM 805 O O . ALA A 1 111 ? -14.828 3.847 -5.118 1.00 97.06 111 ALA A O 1
ATOM 806 N N . GLY A 1 112 ? -15.612 2.790 -3.306 1.00 97.06 112 GLY A N 1
ATOM 807 C CA . GLY A 1 112 ? -14.798 1.592 -3.510 1.00 97.06 112 GLY A CA 1
ATOM 808 C C . GLY A 1 112 ? -13.302 1.847 -3.290 1.00 97.06 112 GLY A C 1
ATOM 809 O O . GLY A 1 112 ? -12.479 1.248 -3.977 1.00 97.06 112 GLY A O 1
ATOM 810 N N . VAL A 1 113 ? -12.956 2.727 -2.349 1.00 97.88 113 VAL A N 1
ATOM 811 C CA . VAL A 1 113 ? -11.579 3.012 -1.915 1.00 97.88 113 VAL A CA 1
ATOM 812 C C . VAL A 1 113 ? -11.351 2.389 -0.541 1.00 97.88 113 VAL A C 1
ATOM 814 O O . VAL A 1 113 ? -12.275 2.319 0.274 1.00 97.88 113 VAL A O 1
ATOM 817 N N . LEU A 1 114 ? -10.141 1.890 -0.288 1.00 97.94 114 LEU A N 1
ATOM 818 C CA . LEU A 1 114 ? -9.809 1.286 0.998 1.00 97.94 114 LEU A CA 1
ATOM 819 C C . LEU A 1 114 ? -9.752 2.361 2.092 1.00 97.94 114 LEU A C 1
ATOM 821 O O . LEU A 1 114 ? -9.088 3.383 1.940 1.00 97.94 114 LEU A O 1
ATOM 825 N N . TYR A 1 115 ? -10.400 2.099 3.222 1.00 98.38 115 TYR A N 1
ATOM 826 C CA . TYR A 1 115 ? -10.216 2.877 4.441 1.00 98.38 115 TYR A CA 1
ATOM 827 C C . TYR A 1 115 ? -9.387 2.070 5.439 1.00 98.38 115 TYR A C 1
ATOM 829 O O . TYR A 1 115 ? -9.715 0.918 5.716 1.00 98.38 115 TYR A O 1
ATOM 837 N N . LEU A 1 116 ? -8.328 2.678 5.972 1.00 98.12 116 LEU A N 1
ATOM 838 C CA . LEU A 1 116 ? -7.452 2.111 6.992 1.00 98.12 116 LEU A CA 1
ATOM 839 C C . LEU A 1 116 ? -7.576 2.930 8.294 1.00 98.12 116 LEU A C 1
ATOM 841 O O . LEU A 1 116 ? -6.715 3.769 8.583 1.00 98.12 116 LEU A O 1
ATOM 845 N N . PRO A 1 117 ? -8.663 2.740 9.068 1.00 98.19 117 PRO A N 1
ATOM 846 C CA . PRO A 1 117 ? -8.887 3.462 10.316 1.00 98.19 117 PRO A CA 1
ATOM 847 C C . PRO A 1 117 ? -7.862 3.080 11.382 1.00 98.19 117 PRO A C 1
ATOM 849 O O . PRO A 1 117 ? -7.646 1.897 11.629 1.00 98.19 117 PRO A O 1
ATOM 852 N N . LEU A 1 118 ? -7.310 4.072 12.076 1.00 97.50 118 LEU A N 1
ATOM 853 C CA . LEU A 1 118 ? -6.643 3.910 13.362 1.00 97.50 118 LEU A CA 1
ATOM 854 C C . LEU A 1 118 ? -7.701 3.855 14.466 1.00 97.50 118 LEU A C 1
ATOM 856 O O . LEU A 1 118 ? -8.367 4.849 14.757 1.00 97.50 118 LEU A O 1
ATOM 860 N N . ALA A 1 119 ? -7.840 2.682 15.072 1.00 96.56 119 ALA A N 1
ATOM 861 C CA . ALA A 1 119 ? -8.699 2.438 16.215 1.00 96.56 119 ALA A CA 1
ATOM 862 C C . ALA A 1 119 ? -7.900 2.615 17.513 1.00 96.56 119 ALA A C 1
ATOM 864 O O . ALA A 1 119 ? -6.934 1.891 17.757 1.00 96.56 119 ALA A O 1
ATOM 865 N N . HIS A 1 120 ? -8.300 3.561 18.363 1.00 93.19 120 HIS A N 1
ATOM 866 C CA . HIS A 1 120 ? -7.613 3.838 19.628 1.00 93.19 120 HIS A CA 1
ATOM 867 C C . HIS A 1 120 ? -8.088 2.937 20.779 1.00 93.19 120 HIS A C 1
ATOM 869 O O . HIS A 1 120 ? -7.471 2.925 21.844 1.00 93.19 120 HIS A O 1
ATOM 875 N N . GLY A 1 121 ? -9.155 2.159 20.575 1.00 93.12 121 GLY A N 1
ATOM 876 C CA . GLY A 1 121 ? -9.644 1.185 21.547 1.00 93.12 121 GLY A CA 1
ATOM 877 C C . GLY A 1 121 ? -10.716 0.236 20.994 1.00 93.12 121 GLY A C 1
ATOM 878 O O . GLY A 1 121 ? -11.088 0.333 19.823 1.00 93.12 121 GLY A O 1
ATOM 879 N N . PRO A 1 122 ? -11.253 -0.673 21.834 1.00 93.38 122 PRO A N 1
ATOM 880 C CA . PRO A 1 122 ? -12.195 -1.717 21.408 1.00 93.38 122 PRO A CA 1
ATOM 881 C C . PRO A 1 122 ? -13.474 -1.195 20.741 1.00 93.38 122 PRO A C 1
ATOM 883 O O . PRO A 1 122 ? -13.985 -1.822 19.812 1.00 93.38 122 PRO A O 1
ATOM 886 N N . SER A 1 123 ? -13.981 -0.040 21.185 1.00 96.19 123 SER A N 1
ATOM 887 C CA . SER A 1 123 ? -15.160 0.592 20.583 1.00 96.19 123 SER A CA 1
ATOM 888 C C . SER A 1 123 ? -14.907 1.006 19.133 1.00 96.19 123 SER A C 1
ATOM 890 O O . SER A 1 123 ? -15.754 0.757 18.281 1.00 96.19 123 SER A O 1
ATOM 892 N N . ASP A 1 124 ? -13.730 1.567 18.839 1.00 97.62 124 ASP A N 1
ATOM 893 C CA . ASP A 1 124 ? -13.354 1.959 17.477 1.00 97.62 124 ASP A CA 1
ATOM 894 C C . ASP A 1 124 ? -13.164 0.729 16.586 1.00 97.62 124 ASP A C 1
ATOM 896 O O . ASP A 1 124 ? -13.612 0.727 15.443 1.00 97.62 124 ASP A O 1
ATOM 900 N N . ILE A 1 125 ? -12.550 -0.340 17.114 1.00 97.25 125 ILE A N 1
ATOM 901 C CA . ILE A 1 125 ? -12.384 -1.610 16.387 1.00 97.25 125 ILE A CA 1
ATOM 902 C C . ILE A 1 125 ? -13.754 -2.180 16.008 1.00 97.25 125 ILE A C 1
ATOM 904 O O . ILE A 1 125 ? -13.981 -2.534 14.852 1.00 97.25 125 ILE A O 1
ATOM 908 N N . THR A 1 126 ? -14.679 -2.225 16.969 1.00 96.75 126 THR A N 1
ATOM 909 C CA . THR A 1 126 ? -16.040 -2.735 16.749 1.00 96.75 126 THR A CA 1
ATOM 910 C C . THR A 1 126 ? -16.772 -1.892 15.706 1.00 96.75 126 THR A C 1
ATOM 912 O O . THR A 1 126 ? -17.296 -2.435 14.737 1.00 96.75 126 THR A O 1
ATOM 915 N N . ALA A 1 127 ? -16.744 -0.565 15.845 1.00 98.06 127 ALA A N 1
ATOM 916 C CA . ALA A 1 127 ? -17.419 0.342 14.920 1.00 98.06 127 ALA A CA 1
ATOM 917 C C . ALA A 1 127 ? -16.818 0.303 13.500 1.00 98.06 127 ALA A C 1
ATOM 919 O O . ALA A 1 127 ? -17.549 0.378 12.509 1.00 98.06 127 ALA A O 1
ATOM 920 N N . ALA A 1 128 ? -15.497 0.144 13.376 1.00 98.12 128 ALA A N 1
ATOM 921 C CA . ALA A 1 128 ? -14.833 -0.049 12.089 1.00 98.12 128 ALA A CA 1
ATOM 922 C C . ALA A 1 128 ? -15.238 -1.378 11.432 1.00 98.12 128 ALA A C 1
ATOM 924 O O . ALA A 1 128 ? -15.547 -1.401 10.237 1.00 98.12 128 ALA A O 1
ATOM 925 N N . ALA A 1 129 ? -15.304 -2.463 12.209 1.00 97.06 129 ALA A N 1
ATOM 926 C CA . ALA A 1 129 ? -15.749 -3.768 11.728 1.00 97.06 129 ALA A CA 1
ATOM 927 C C . ALA A 1 129 ? -17.229 -3.760 11.295 1.00 97.06 129 ALA A C 1
ATOM 929 O O . ALA A 1 129 ? -17.561 -4.312 10.246 1.00 97.06 129 ALA A O 1
ATOM 930 N N . GLU A 1 130 ? -18.113 -3.080 12.034 1.00 97.50 130 GLU A N 1
ATOM 931 C CA . GLU A 1 130 ? -19.531 -2.901 11.671 1.00 97.50 130 GLU A CA 1
ATOM 932 C C . GLU A 1 130 ? -19.716 -2.154 10.341 1.00 97.50 130 GLU A C 1
ATOM 934 O O . GLU A 1 130 ? -20.673 -2.405 9.605 1.00 97.50 130 GLU A O 1
ATOM 939 N N . LEU A 1 131 ? -18.783 -1.260 10.000 1.00 97.88 131 LEU A N 1
ATOM 940 C CA . LEU A 1 131 ? -18.733 -0.562 8.712 1.00 97.88 131 LEU A CA 1
ATOM 941 C C . LEU A 1 131 ? -17.930 -1.315 7.640 1.00 97.88 131 LEU A C 1
ATOM 943 O O . LEU A 1 131 ? -17.628 -0.741 6.589 1.00 97.88 131 LEU A O 1
ATOM 947 N N . ALA A 1 132 ? -17.631 -2.594 7.882 1.00 94.81 132 ALA A N 1
ATOM 948 C CA . ALA A 1 132 ? -16.925 -3.496 6.978 1.00 94.81 132 ALA A CA 1
ATOM 949 C C . ALA A 1 132 ? -15.524 -3.006 6.568 1.00 94.81 132 ALA A C 1
ATOM 951 O O . ALA A 1 132 ? -15.110 -3.194 5.424 1.00 94.81 132 ALA A O 1
ATOM 952 N N . ALA A 1 133 ? -14.782 -2.378 7.488 1.00 97.25 133 ALA A N 1
ATOM 953 C CA . ALA A 1 133 ? -13.357 -2.134 7.280 1.00 97.25 133 ALA A CA 1
ATOM 954 C C . ALA A 1 133 ? -12.610 -3.478 7.189 1.00 97.25 133 ALA A C 1
ATOM 956 O O . ALA A 1 133 ? -12.647 -4.276 8.126 1.00 97.25 133 ALA A O 1
ATOM 957 N N . GLU A 1 134 ? -11.935 -3.744 6.068 1.00 96.94 134 GLU A N 1
ATOM 958 C CA . GLU A 1 134 ? -11.216 -5.009 5.868 1.00 96.94 134 GLU A CA 1
ATOM 959 C C . GLU A 1 134 ? -9.906 -5.062 6.646 1.00 96.94 134 GLU A C 1
ATOM 961 O O . GLU A 1 134 ? -9.451 -6.157 6.972 1.00 96.94 134 GLU A O 1
ATOM 966 N N . LEU A 1 135 ? -9.314 -3.896 6.920 1.00 97.50 135 LEU A N 1
ATOM 967 C CA . LEU A 1 135 ? -8.103 -3.713 7.709 1.00 97.50 135 LEU A CA 1
ATOM 968 C C . LEU A 1 135 ? -8.332 -2.611 8.747 1.00 97.50 135 LEU A C 1
ATOM 970 O O . LEU A 1 135 ? -8.853 -1.548 8.414 1.00 97.50 135 LEU A O 1
ATOM 974 N N . ILE A 1 136 ? -7.912 -2.845 9.990 1.00 98.00 136 ILE A N 1
ATOM 975 C CA . ILE A 1 136 ? -8.030 -1.877 11.090 1.00 98.00 136 ILE A CA 1
ATOM 976 C C . ILE A 1 136 ? -6.647 -1.675 11.704 1.00 98.00 136 ILE A C 1
ATOM 978 O O . ILE A 1 136 ? -6.008 -2.628 12.148 1.00 98.00 136 ILE A O 1
ATOM 982 N N . ARG A 1 137 ? -6.166 -0.432 11.728 1.00 97.06 137 ARG A N 1
ATOM 983 C CA . ARG A 1 137 ? -4.885 -0.067 12.332 1.00 97.06 137 ARG A CA 1
ATOM 984 C C . ARG A 1 137 ? -5.036 0.077 13.848 1.00 97.06 137 ARG A C 1
ATOM 986 O O . ARG A 1 137 ? -5.981 0.699 14.320 1.00 97.06 137 ARG A O 1
ATOM 993 N N . THR A 1 138 ? -4.095 -0.474 14.605 1.00 94.94 138 THR A N 1
ATOM 994 C CA . THR A 1 138 ? -4.011 -0.390 16.070 1.00 94.94 138 THR A CA 1
ATOM 995 C C . THR A 1 138 ? -2.731 0.344 16.493 1.00 94.94 138 THR A C 1
ATOM 997 O O . THR A 1 138 ? -1.715 0.237 15.801 1.00 94.94 138 THR A O 1
ATOM 1000 N N . PRO A 1 139 ? -2.731 1.073 17.627 1.00 90.31 139 PRO A N 1
ATOM 1001 C CA . PRO A 1 139 ? -1.517 1.654 18.207 1.00 90.31 139 PRO A CA 1
ATOM 1002 C C . PRO A 1 139 ? -0.586 0.616 18.868 1.00 90.31 139 PRO A C 1
ATOM 1004 O O . PRO A 1 139 ? 0.491 0.981 19.344 1.00 90.31 139 PRO A O 1
ATOM 1007 N N . ALA A 1 140 ? -0.997 -0.655 18.947 1.00 90.44 140 ALA A N 1
ATOM 1008 C CA . ALA A 1 140 ? -0.241 -1.737 19.577 1.00 90.44 140 ALA A CA 1
ATOM 1009 C C . ALA A 1 140 ? 1.023 -2.103 18.779 1.00 90.44 140 ALA A C 1
ATOM 1011 O O . ALA A 1 140 ? 1.012 -3.029 17.980 1.00 90.44 140 ALA A O 1
ATOM 1012 N N . SER A 1 141 ? 2.118 -1.387 19.033 1.00 87.00 141 SER A N 1
ATOM 1013 C CA . SER A 1 141 ? 3.384 -1.485 18.286 1.00 87.00 141 SER A CA 1
ATOM 1014 C C . SER A 1 141 ? 4.324 -2.614 18.723 1.00 87.00 141 SER A C 1
ATOM 1016 O O . SER A 1 141 ? 5.381 -2.799 18.115 1.00 87.00 141 SER A O 1
ATOM 1018 N N . ARG A 1 142 ? 3.972 -3.368 19.774 1.00 89.69 142 ARG A N 1
ATOM 1019 C CA . ARG A 1 142 ? 4.757 -4.510 20.261 1.00 89.69 142 ARG A CA 1
ATOM 1020 C C . ARG A 1 142 ? 4.043 -5.835 19.986 1.00 89.69 142 ARG A C 1
ATOM 1022 O O . ARG A 1 142 ? 2.818 -5.885 20.095 1.00 89.69 142 ARG A O 1
ATOM 1029 N N . PRO A 1 143 ? 4.781 -6.920 19.686 1.00 91.94 143 PRO A N 1
ATOM 1030 C CA . PRO A 1 143 ? 4.201 -8.241 19.438 1.00 91.94 143 PRO A CA 1
ATOM 1031 C C . PRO A 1 143 ? 3.263 -8.736 20.546 1.00 91.94 143 PRO A C 1
ATOM 1033 O O . PRO A 1 143 ? 2.217 -9.308 20.248 1.00 91.94 143 PRO A O 1
ATOM 1036 N N . GLU A 1 144 ? 3.620 -8.513 21.812 1.00 92.31 144 GLU A N 1
ATOM 1037 C CA . GLU A 1 144 ? 2.819 -8.910 22.971 1.00 92.31 144 GLU A CA 1
ATOM 1038 C C . GLU A 1 144 ? 1.489 -8.149 23.059 1.00 92.31 144 GLU A C 1
ATOM 1040 O O . GLU A 1 144 ? 0.443 -8.774 23.230 1.00 92.31 144 GLU A O 1
ATOM 1045 N N . ASP A 1 145 ? 1.519 -6.830 22.850 1.00 91.50 145 ASP A N 1
ATOM 1046 C CA . ASP A 1 145 ? 0.329 -5.976 22.873 1.00 91.50 145 ASP A CA 1
ATOM 1047 C C . ASP A 1 145 ? -0.594 -6.331 21.698 1.00 91.50 145 ASP A C 1
ATOM 1049 O O . ASP A 1 145 ? -1.811 -6.446 21.841 1.00 91.50 145 ASP A O 1
ATOM 1053 N N . LEU A 1 146 ? -0.010 -6.562 20.519 1.00 91.88 146 LEU A N 1
ATOM 1054 C CA . LEU A 1 146 ? -0.746 -6.954 19.323 1.00 91.88 146 LEU A CA 1
ATOM 1055 C C . LEU A 1 146 ? -1.436 -8.314 19.497 1.00 91.88 146 LEU A C 1
ATOM 1057 O O . LEU A 1 146 ? -2.589 -8.465 19.091 1.00 91.88 146 LEU A O 1
ATOM 1061 N N . ALA A 1 147 ? -0.759 -9.290 20.107 1.00 91.44 147 ALA A N 1
ATOM 1062 C CA . ALA A 1 147 ? -1.329 -10.610 20.362 1.00 91.44 147 ALA A CA 1
ATOM 1063 C C . ALA A 1 147 ? -2.568 -10.536 21.271 1.00 91.44 147 ALA A C 1
ATOM 1065 O O . ALA A 1 147 ? -3.539 -11.256 21.034 1.00 91.44 147 ALA A O 1
ATOM 1066 N N . GLU A 1 148 ? -2.571 -9.641 22.264 1.00 92.69 148 GLU A N 1
ATOM 1067 C CA . GLU A 1 148 ? -3.736 -9.397 23.121 1.00 92.69 148 GLU A CA 1
ATOM 1068 C C . GLU A 1 148 ? -4.915 -8.818 22.323 1.00 92.69 148 GLU A C 1
ATOM 1070 O O . GLU A 1 148 ? -6.034 -9.337 22.402 1.00 92.69 148 GLU A O 1
ATOM 1075 N N . VAL A 1 149 ? -4.668 -7.801 21.486 1.00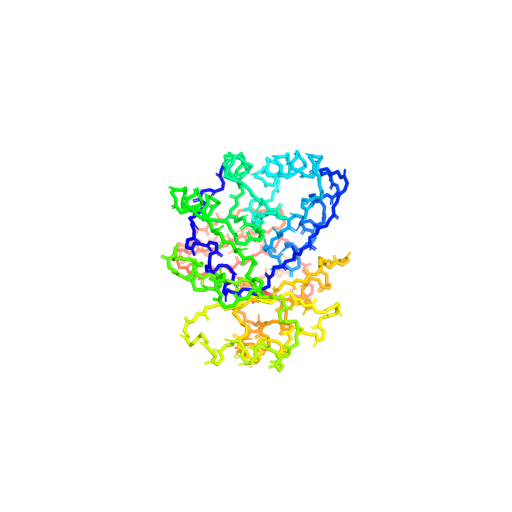 93.88 149 VAL A N 1
ATOM 1076 C CA . VAL A 1 149 ? -5.720 -7.208 20.641 1.00 93.88 149 VAL A CA 1
ATOM 1077 C C . VAL A 1 149 ? -6.262 -8.234 19.639 1.00 93.88 149 VAL A C 1
ATOM 1079 O O . VAL A 1 149 ? -7.476 -8.317 19.452 1.00 93.88 149 VAL A O 1
ATOM 1082 N N . LEU A 1 150 ? -5.403 -9.053 19.028 1.00 92.81 150 LEU A N 1
ATOM 1083 C CA . LEU A 1 150 ? -5.816 -10.119 18.106 1.00 92.81 150 LEU A CA 1
ATOM 1084 C C . LEU A 1 150 ? -6.647 -11.199 18.804 1.00 92.81 150 LEU A C 1
ATOM 1086 O O . LEU A 1 150 ? -7.666 -11.629 18.263 1.00 92.81 150 LEU A O 1
ATOM 1090 N N . ALA A 1 151 ? -6.256 -11.614 20.012 1.00 93.81 151 ALA A N 1
ATOM 1091 C CA . ALA A 1 151 ? -6.998 -12.605 20.788 1.00 93.81 151 ALA A CA 1
ATOM 1092 C C . ALA A 1 151 ? -8.419 -12.126 21.133 1.00 93.81 151 ALA A C 1
ATOM 1094 O O . ALA A 1 151 ? -9.355 -12.927 21.132 1.00 93.81 151 ALA A O 1
ATOM 1095 N N . ALA A 1 152 ? -8.590 -10.824 21.381 1.00 94.19 152 ALA A N 1
ATOM 1096 C CA . ALA A 1 152 ? -9.895 -10.212 21.623 1.00 94.19 152 ALA A CA 1
ATOM 1097 C C . ALA A 1 152 ? -10.739 -10.021 20.347 1.00 94.19 152 ALA A C 1
ATOM 1099 O O . ALA A 1 152 ? -11.954 -9.858 20.444 1.00 94.19 152 ALA A O 1
ATOM 1100 N N . ASN A 1 153 ? -10.119 -10.048 19.163 1.00 94.19 153 ASN A N 1
ATOM 1101 C CA . ASN A 1 153 ? -10.759 -9.731 17.884 1.00 94.19 153 ASN A CA 1
ATOM 1102 C C . ASN A 1 153 ? -10.490 -10.816 16.820 1.00 94.19 153 ASN A C 1
ATOM 1104 O O . ASN A 1 153 ? -9.912 -10.528 15.765 1.00 94.19 153 ASN A O 1
ATOM 1108 N N . PRO A 1 154 ? -10.891 -12.077 17.074 1.00 92.25 154 PRO A N 1
ATOM 1109 C CA . PRO A 1 154 ? -10.593 -13.182 16.175 1.00 92.25 154 PRO A CA 1
ATOM 1110 C C . PRO A 1 154 ? -11.216 -12.954 14.791 1.00 92.25 154 PRO A C 1
ATOM 1112 O O . PRO A 1 154 ? -12.415 -12.714 14.665 1.00 92.25 154 PRO A O 1
ATOM 1115 N N . GLY A 1 155 ? -10.399 -13.072 13.744 1.00 89.62 155 GLY A N 1
ATOM 1116 C CA . GLY A 1 155 ? -10.830 -12.950 12.347 1.00 89.62 155 GLY A CA 1
ATOM 1117 C C . GLY A 1 155 ? -10.749 -11.540 11.754 1.00 89.62 155 GLY A C 1
ATOM 1118 O O . GLY A 1 155 ? -10.973 -11.398 10.553 1.00 89.62 155 GLY A O 1
ATOM 1119 N N . LEU A 1 156 ? -10.400 -10.516 12.542 1.00 95.56 156 LEU A N 1
ATOM 1120 C CA . LEU A 1 156 ? -10.104 -9.186 12.002 1.00 95.56 156 LEU A CA 1
ATOM 1121 C C . LEU A 1 156 ? -8.660 -9.112 11.493 1.00 95.56 156 LEU A C 1
ATOM 1123 O O . LEU A 1 156 ? -7.746 -9.666 12.104 1.00 95.56 156 LEU A O 1
ATOM 1127 N N . ASN A 1 157 ? -8.439 -8.378 10.400 1.00 96.88 157 ASN A N 1
ATOM 1128 C CA . ASN A 1 157 ? -7.089 -8.081 9.925 1.00 96.88 157 ASN A CA 1
ATOM 1129 C C . ASN A 1 157 ? -6.589 -6.808 10.603 1.00 96.88 157 ASN A C 1
ATOM 1131 O O . ASN A 1 157 ? -7.014 -5.700 10.262 1.00 96.88 157 ASN A O 1
ATOM 1135 N N . LEU A 1 158 ? -5.678 -6.965 11.560 1.00 96.44 158 LEU A N 1
ATOM 1136 C CA . LEU A 1 158 ? -5.087 -5.829 12.256 1.00 96.44 158 LEU A CA 1
ATOM 1137 C C . LEU A 1 158 ? -3.787 -5.382 11.592 1.00 96.44 158 LEU A C 1
ATOM 1139 O O . LEU A 1 158 ? -2.944 -6.198 11.212 1.00 96.44 158 LEU A O 1
ATOM 1143 N N . VAL A 1 159 ? -3.639 -4.068 11.478 1.00 96.62 159 VAL A N 1
ATOM 1144 C CA . VAL A 1 159 ? -2.437 -3.390 10.995 1.00 96.62 159 VAL A CA 1
ATOM 1145 C C . VAL A 1 159 ? -1.767 -2.710 12.177 1.00 96.62 159 VAL A C 1
ATOM 1147 O O . VAL A 1 159 ? -2.453 -2.089 12.982 1.00 96.62 159 VAL A O 1
ATOM 1150 N N . THR A 1 160 ? -0.447 -2.788 12.292 1.00 94.19 160 THR A N 1
ATOM 1151 C CA . THR A 1 160 ? 0.272 -2.095 13.370 1.00 94.19 160 THR A CA 1
ATOM 1152 C C . THR A 1 160 ? 1.277 -1.098 12.833 1.00 94.19 160 THR A C 1
ATOM 1154 O O . THR A 1 160 ? 1.967 -1.372 11.851 1.00 94.19 160 THR A O 1
ATOM 1157 N N . ASP A 1 161 ? 1.396 0.034 13.518 1.00 89.69 161 ASP A N 1
ATOM 1158 C CA . ASP A 1 161 ? 2.528 0.936 13.348 1.00 89.69 161 ASP A CA 1
ATOM 1159 C C . ASP A 1 161 ? 3.746 0.338 14.062 1.00 89.69 161 ASP A C 1
ATOM 1161 O O . ASP A 1 161 ? 3.648 -0.119 15.205 1.00 89.69 161 ASP A O 1
ATOM 1165 N N . LEU A 1 162 ? 4.885 0.287 13.377 1.00 85.19 162 LEU A N 1
ATOM 1166 C CA . LEU A 1 162 ? 6.111 -0.266 13.940 1.00 85.19 162 LEU A CA 1
ATOM 1167 C C . LEU A 1 162 ? 6.891 0.764 14.744 1.00 85.19 162 LEU A C 1
ATOM 1169 O O . LEU A 1 162 ? 6.939 1.953 14.422 1.00 85.19 162 LEU A O 1
ATOM 1173 N N . LEU A 1 163 ? 7.607 0.253 15.744 1.00 77.06 163 LEU A N 1
ATOM 1174 C CA . LEU A 1 163 ? 8.771 0.948 16.271 1.00 77.06 163 LEU A CA 1
ATOM 1175 C C . LEU A 1 163 ? 9.812 1.139 15.148 1.00 77.06 163 LEU A C 1
ATOM 1177 O O . LEU A 1 163 ? 9.901 0.302 14.245 1.00 77.06 163 LEU A O 1
ATOM 1181 N N . PRO A 1 164 ? 10.610 2.221 15.178 1.00 73.12 164 PRO A N 1
ATOM 1182 C CA . PRO A 1 164 ? 11.635 2.456 14.166 1.00 73.12 164 PRO A CA 1
ATOM 1183 C C . PRO A 1 164 ? 12.603 1.275 14.035 1.00 73.12 164 PRO A C 1
ATOM 1185 O O . PRO A 1 164 ? 13.102 0.786 15.043 1.00 73.12 164 PRO A O 1
ATOM 1188 N N . GLY A 1 165 ? 12.892 0.862 12.799 1.00 71.12 165 GLY A N 1
ATOM 1189 C CA . GLY A 1 165 ? 13.869 -0.186 12.480 1.00 71.12 165 GLY A CA 1
ATOM 1190 C C . GLY A 1 165 ? 13.240 -1.455 11.874 1.00 71.12 165 GLY A C 1
ATOM 1191 O O . GLY A 1 165 ? 12.194 -1.907 12.352 1.00 71.12 165 GLY A O 1
ATOM 1192 N N . PRO A 1 166 ? 13.842 -2.041 10.817 1.00 78.88 166 PRO A N 1
ATOM 1193 C CA . PRO A 1 166 ? 13.310 -3.223 10.128 1.00 78.88 166 PRO A CA 1
ATOM 1194 C C . PRO A 1 166 ? 13.249 -4.476 11.016 1.00 78.88 166 PRO A C 1
ATOM 1196 O O . PRO A 1 166 ? 12.450 -5.377 10.761 1.00 78.88 166 PRO A O 1
ATOM 1199 N N . GLU A 1 167 ? 14.026 -4.527 12.098 1.00 86.00 167 GLU A N 1
ATOM 1200 C CA . GLU A 1 167 ? 14.028 -5.617 13.075 1.00 86.00 167 GLU A CA 1
ATOM 1201 C C . GLU A 1 167 ? 12.669 -5.831 13.763 1.00 86.00 167 GLU A C 1
ATOM 1203 O O . GLU A 1 167 ? 12.399 -6.925 14.261 1.00 86.00 167 GLU A O 1
ATOM 1208 N N . HIS A 1 168 ? 11.790 -4.823 13.751 1.00 89.81 168 HIS A N 1
ATOM 1209 C CA . HIS A 1 168 ? 10.450 -4.898 14.335 1.00 89.81 168 HIS A CA 1
ATOM 1210 C C . HIS A 1 168 ? 9.392 -5.474 13.378 1.00 89.81 168 HIS A C 1
ATOM 1212 O O . HIS A 1 168 ? 8.325 -5.892 13.837 1.00 89.81 168 HIS A O 1
ATOM 1218 N N . ILE A 1 169 ? 9.687 -5.565 12.072 1.00 92.56 169 ILE A N 1
ATOM 1219 C CA . ILE A 1 169 ? 8.762 -6.086 11.050 1.00 92.56 169 ILE A CA 1
ATOM 1220 C C . ILE A 1 169 ? 8.414 -7.547 11.340 1.00 92.56 169 ILE A C 1
ATOM 1222 O O . ILE A 1 169 ? 7.247 -7.905 11.518 1.00 92.56 169 ILE A O 1
ATOM 1226 N N . ALA A 1 170 ? 9.435 -8.404 11.411 1.00 93.12 170 ALA A N 1
ATOM 1227 C CA . ALA A 1 170 ? 9.224 -9.840 11.513 1.00 93.12 170 ALA A CA 1
ATOM 1228 C C . ALA A 1 170 ? 8.526 -10.275 12.817 1.00 93.12 170 ALA A C 1
ATOM 1230 O O . ALA A 1 170 ? 7.634 -11.124 12.737 1.00 93.12 170 ALA A O 1
ATOM 1231 N N . PRO A 1 171 ? 8.865 -9.728 14.003 1.00 94.25 171 PRO A N 1
ATOM 1232 C CA . PRO A 1 171 ? 8.142 -10.030 15.235 1.00 94.25 171 PRO A CA 1
ATOM 1233 C C . PRO A 1 171 ? 6.645 -9.700 15.168 1.00 94.25 171 PRO A C 1
ATOM 1235 O O . PRO A 1 171 ? 5.832 -10.542 15.546 1.00 94.25 171 PRO A O 1
ATOM 1238 N N . CYS A 1 172 ? 6.263 -8.530 14.644 1.00 94.31 172 CYS A N 1
ATOM 1239 C CA . CYS A 1 172 ? 4.856 -8.118 14.586 1.00 94.31 172 CYS A CA 1
ATOM 1240 C C . CYS A 1 172 ? 4.041 -8.960 13.594 1.00 94.31 172 CYS A C 1
ATOM 1242 O O . CYS A 1 172 ? 2.928 -9.386 13.905 1.00 94.31 172 CYS A O 1
ATOM 1244 N N . LEU A 1 173 ? 4.610 -9.275 12.427 1.00 94.88 173 LEU A N 1
ATOM 1245 C CA . LEU A 1 173 ? 3.956 -10.164 11.460 1.00 94.88 173 LEU A CA 1
ATOM 1246 C C . LEU A 1 173 ? 3.792 -11.586 12.014 1.00 94.88 173 LEU A C 1
ATOM 1248 O O . LEU A 1 173 ? 2.737 -12.191 11.848 1.00 94.88 173 LEU A O 1
ATOM 1252 N N . LYS A 1 174 ? 4.792 -12.109 12.736 1.00 93.94 174 LYS A N 1
ATOM 1253 C CA . LYS A 1 174 ? 4.695 -13.422 13.403 1.00 93.94 174 LYS A CA 1
ATOM 1254 C C . LYS A 1 174 ? 3.679 -13.447 14.542 1.00 93.94 174 LYS A C 1
ATOM 1256 O O . LYS A 1 174 ? 3.106 -14.501 14.800 1.00 93.94 174 LYS A O 1
ATOM 1261 N N . ALA A 1 175 ? 3.451 -12.315 15.206 1.00 93.75 175 ALA A N 1
ATOM 1262 C CA . ALA A 1 175 ? 2.397 -12.172 16.208 1.00 93.75 175 ALA A CA 1
ATOM 1263 C C . ALA A 1 175 ? 0.985 -12.147 15.597 1.00 93.75 175 ALA A C 1
ATOM 1265 O O . ALA A 1 175 ? 0.013 -12.317 16.326 1.00 93.75 175 ALA A O 1
ATOM 1266 N N . GLY A 1 176 ? 0.872 -11.994 14.272 1.00 93.25 176 GLY A N 1
ATOM 1267 C CA . GLY A 1 176 ? -0.389 -12.076 13.538 1.00 93.25 176 GLY A CA 1
ATOM 1268 C C . GLY A 1 176 ? -0.860 -10.758 12.928 1.00 93.25 176 GLY A C 1
ATOM 1269 O O . GLY A 1 176 ? -2.001 -10.697 12.472 1.00 93.25 176 GLY A O 1
ATOM 1270 N N . ALA A 1 177 ? -0.021 -9.712 12.885 1.00 95.62 177 ALA A N 1
ATOM 1271 C CA . ALA A 1 177 ? -0.335 -8.527 12.085 1.00 95.62 177 ALA A CA 1
ATOM 1272 C C . ALA A 1 177 ? -0.558 -8.938 10.624 1.00 95.62 177 ALA A C 1
ATOM 1274 O O . ALA A 1 177 ? 0.261 -9.644 10.032 1.00 95.62 177 ALA A O 1
ATOM 1275 N N . ALA A 1 178 ? -1.641 -8.449 10.028 1.00 95.56 178 ALA A N 1
ATOM 1276 C CA . ALA A 1 178 ? -1.902 -8.630 8.606 1.00 95.56 178 ALA A CA 1
ATOM 1277 C C . ALA A 1 178 ? -0.916 -7.815 7.756 1.00 95.56 178 ALA A C 1
ATOM 1279 O O . ALA A 1 178 ? -0.427 -8.282 6.726 1.00 95.56 178 ALA A O 1
ATOM 1280 N N . VAL A 1 179 ? -0.643 -6.590 8.206 1.00 95.69 179 VAL A N 1
ATOM 1281 C CA . VAL A 1 179 ? 0.224 -5.604 7.561 1.00 95.69 179 VAL A CA 1
ATOM 1282 C C . VAL A 1 179 ? 0.921 -4.799 8.655 1.00 95.69 179 VAL A C 1
ATOM 1284 O O . VAL A 1 179 ? 0.356 -4.567 9.726 1.00 95.69 179 VAL A O 1
ATOM 1287 N N . VAL A 1 180 ? 2.134 -4.339 8.384 1.00 95.50 180 VAL A N 1
ATOM 1288 C CA . VAL A 1 180 ? 2.840 -3.374 9.228 1.00 95.50 180 VAL A CA 1
ATOM 1289 C C . VAL A 1 180 ? 2.975 -2.034 8.512 1.00 95.50 180 VAL A C 1
ATOM 1291 O O . VAL A 1 180 ? 3.099 -1.986 7.289 1.00 95.50 180 VAL A O 1
ATOM 1294 N N . THR A 1 181 ? 2.964 -0.938 9.260 1.00 94.38 181 THR A N 1
ATOM 1295 C CA . THR A 1 181 ? 3.359 0.374 8.745 1.00 94.38 181 THR A CA 1
ATOM 1296 C C . THR A 1 181 ? 4.703 0.764 9.332 1.00 94.38 181 THR A C 1
ATOM 1298 O O . THR A 1 181 ? 5.011 0.478 10.490 1.00 94.38 181 THR A O 1
ATOM 1301 N N . CYS A 1 182 ? 5.526 1.406 8.523 1.00 91.75 182 CYS A N 1
ATOM 1302 C CA . CYS A 1 182 ? 6.889 1.769 8.882 1.00 91.75 182 CYS A CA 1
ATOM 1303 C C . CYS A 1 182 ? 7.266 3.079 8.198 1.00 91.75 182 CYS A C 1
ATOM 1305 O O . CYS A 1 182 ? 6.756 3.353 7.110 1.00 91.75 182 CYS A O 1
ATOM 1307 N N . PRO A 1 183 ? 8.182 3.873 8.773 1.00 92.88 183 PRO A N 1
ATOM 1308 C CA . PRO A 1 183 ? 8.769 4.999 8.061 1.00 92.88 183 PRO A CA 1
ATOM 1309 C C . PRO A 1 183 ? 9.365 4.555 6.720 1.00 92.88 183 PRO A C 1
ATOM 1311 O O . PRO A 1 183 ? 9.941 3.471 6.626 1.00 92.88 183 PRO A O 1
ATOM 1314 N N . ALA A 1 184 ? 9.232 5.397 5.699 1.00 92.25 184 ALA A N 1
ATOM 1315 C CA . ALA A 1 184 ? 9.857 5.178 4.405 1.00 92.25 184 ALA A CA 1
ATOM 1316 C C . ALA A 1 184 ? 11.378 5.031 4.550 1.00 92.25 184 ALA A C 1
ATOM 1318 O O . ALA A 1 184 ? 12.024 5.718 5.348 1.00 92.25 184 ALA A O 1
ATOM 1319 N N . ALA A 1 185 ? 11.940 4.109 3.777 1.00 92.25 185 ALA A N 1
ATOM 1320 C CA . ALA A 1 185 ? 13.360 3.822 3.780 1.00 92.25 185 ALA A CA 1
ATOM 1321 C C . ALA A 1 185 ? 14.169 4.965 3.154 1.00 92.25 185 ALA A C 1
ATOM 1323 O O . ALA A 1 185 ? 13.684 5.683 2.282 1.00 92.25 185 ALA A O 1
ATOM 1324 N N . ALA A 1 186 ? 15.434 5.084 3.559 1.00 91.31 186 ALA A N 1
ATOM 1325 C CA . ALA A 1 186 ? 16.341 6.107 3.038 1.00 91.31 186 ALA A CA 1
ATOM 1326 C C . ALA A 1 186 ? 16.778 5.870 1.579 1.00 91.31 186 ALA A C 1
ATOM 1328 O O . ALA A 1 186 ? 17.234 6.802 0.925 1.00 91.31 18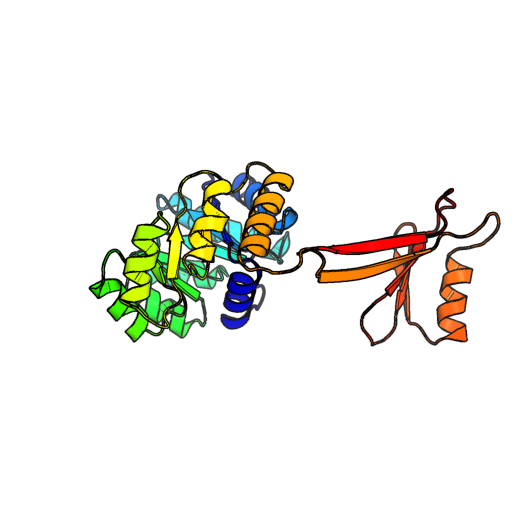6 ALA A O 1
ATOM 1329 N N . ASP A 1 187 ? 16.688 4.629 1.099 1.00 93.88 187 ASP A N 1
ATOM 1330 C CA . ASP A 1 187 ? 17.088 4.210 -0.241 1.00 93.88 187 ASP A CA 1
ATOM 1331 C C . ASP A 1 187 ? 16.332 2.932 -0.651 1.00 93.88 187 ASP A C 1
ATOM 1333 O O . ASP A 1 187 ? 15.728 2.256 0.191 1.00 93.88 187 ASP A O 1
ATOM 1337 N N . ALA A 1 188 ? 16.368 2.602 -1.945 1.00 91.50 188 ALA A N 1
ATOM 1338 C CA . ALA A 1 188 ? 15.652 1.456 -2.506 1.00 91.50 188 ALA A CA 1
ATOM 1339 C C . ALA A 1 188 ? 16.161 0.106 -1.968 1.00 91.50 188 ALA A C 1
ATOM 1341 O O . ALA A 1 188 ? 15.380 -0.833 -1.829 1.00 91.50 188 ALA A O 1
ATOM 1342 N N . GLY A 1 189 ? 17.448 0.003 -1.610 1.00 90.88 189 GLY A N 1
ATOM 1343 C CA . GLY A 1 189 ? 18.018 -1.215 -1.028 1.00 90.88 189 GLY A CA 1
ATOM 1344 C C . GLY A 1 189 ? 17.426 -1.510 0.347 1.00 90.88 189 GLY A C 1
ATOM 1345 O O . GLY A 1 189 ? 16.980 -2.622 0.611 1.00 90.88 189 GLY A O 1
ATOM 1346 N N . LYS A 1 190 ? 17.311 -0.486 1.195 1.00 93.31 190 LYS A N 1
ATOM 1347 C CA . LYS A 1 190 ? 16.650 -0.610 2.501 1.00 93.31 190 LYS A CA 1
ATOM 1348 C C . LYS A 1 190 ? 15.148 -0.858 2.385 1.00 93.31 190 LYS A C 1
ATOM 1350 O O . LYS A 1 190 ? 14.597 -1.594 3.200 1.00 93.31 190 LYS A O 1
ATOM 1355 N N . ALA A 1 191 ? 14.481 -0.268 1.392 1.00 93.19 191 ALA A N 1
ATOM 1356 C CA . ALA A 1 191 ? 13.083 -0.594 1.109 1.00 93.19 191 ALA A CA 1
ATOM 1357 C C . ALA A 1 191 ? 12.931 -2.081 0.732 1.00 93.19 191 ALA A C 1
ATOM 1359 O O . ALA A 1 191 ? 12.039 -2.753 1.253 1.00 93.19 191 ALA A O 1
ATOM 1360 N N . ALA A 1 192 ? 13.852 -2.617 -0.076 1.00 91.31 192 ALA A N 1
ATOM 1361 C CA . ALA A 1 192 ? 13.894 -4.040 -0.404 1.00 91.31 192 ALA A CA 1
ATOM 1362 C C . ALA A 1 192 ? 14.143 -4.915 0.833 1.00 91.31 192 ALA A C 1
ATOM 1364 O O . ALA A 1 192 ? 13.410 -5.881 1.037 1.00 91.31 192 ALA A O 1
ATOM 1365 N N . ASP A 1 193 ? 15.076 -4.541 1.715 1.00 91.12 193 ASP A N 1
ATOM 1366 C CA . ASP A 1 193 ? 15.315 -5.254 2.981 1.00 91.12 193 ASP A CA 1
ATOM 1367 C C . ASP A 1 193 ? 14.034 -5.364 3.829 1.00 91.12 193 ASP A C 1
ATOM 1369 O O . ASP A 1 193 ? 13.738 -6.417 4.400 1.00 91.12 193 ASP A O 1
ATOM 1373 N N . MET A 1 194 ? 13.233 -4.297 3.885 1.00 92.56 194 MET A N 1
ATOM 1374 C CA . MET A 1 194 ? 11.965 -4.282 4.621 1.00 92.56 194 MET A CA 1
ATOM 1375 C C . MET A 1 194 ? 10.926 -5.228 4.004 1.00 92.56 194 MET A C 1
ATOM 1377 O O . MET A 1 194 ? 10.273 -5.987 4.726 1.00 92.56 194 MET A O 1
ATOM 1381 N N . VAL A 1 195 ? 10.797 -5.226 2.674 1.00 91.56 195 VAL A N 1
ATOM 1382 C CA . VAL A 1 195 ? 9.931 -6.167 1.940 1.00 91.56 195 VAL A CA 1
ATOM 1383 C C . VAL A 1 195 ? 10.398 -7.610 2.152 1.00 91.56 195 VAL A C 1
ATOM 1385 O O . VAL A 1 195 ? 9.576 -8.510 2.349 1.00 91.56 195 VAL A O 1
ATOM 1388 N N . TRP A 1 196 ? 11.710 -7.846 2.175 1.00 90.19 196 TRP A N 1
ATOM 1389 C CA . TRP A 1 196 ? 12.289 -9.169 2.402 1.00 90.19 196 TRP A CA 1
ATOM 1390 C C . TRP A 1 196 ? 12.021 -9.690 3.806 1.00 90.19 196 TRP A C 1
ATOM 1392 O O . TRP A 1 196 ? 11.604 -10.842 3.958 1.00 90.19 196 TRP A O 1
ATOM 1402 N N . GLU A 1 197 ? 12.207 -8.859 4.830 1.00 91.62 197 GLU A N 1
ATOM 1403 C CA . GLU A 1 197 ? 11.892 -9.245 6.205 1.00 91.62 197 GLU A CA 1
ATOM 1404 C C . GLU A 1 197 ? 10.395 -9.536 6.370 1.00 91.62 197 GLU A C 1
ATOM 1406 O O . GLU A 1 197 ? 10.034 -10.525 7.017 1.00 91.62 197 GLU A O 1
ATOM 1411 N N . ALA A 1 198 ? 9.519 -8.775 5.704 1.00 92.88 198 ALA A N 1
ATOM 1412 C CA . ALA A 1 198 ? 8.084 -9.055 5.695 1.00 92.88 198 ALA A CA 1
ATOM 1413 C C . ALA A 1 198 ? 7.746 -10.403 5.030 1.00 92.88 198 ALA A C 1
ATOM 1415 O O . ALA A 1 198 ? 7.013 -11.222 5.599 1.00 92.88 198 ALA A O 1
ATOM 1416 N N . ALA A 1 199 ? 8.319 -10.680 3.855 1.00 90.44 199 ALA A N 1
ATOM 1417 C CA . ALA A 1 199 ? 8.119 -11.940 3.140 1.00 90.44 199 ALA A CA 1
ATOM 1418 C C . ALA A 1 199 ? 8.617 -13.144 3.957 1.00 90.44 199 ALA A C 1
ATOM 1420 O O . ALA A 1 199 ? 7.895 -14.130 4.137 1.00 90.44 199 ALA A O 1
ATOM 1421 N N . LYS A 1 200 ? 9.822 -13.037 4.523 1.00 90.31 200 LYS A N 1
ATOM 1422 C CA . LYS A 1 200 ? 10.442 -14.064 5.367 1.00 90.31 200 LYS A CA 1
ATOM 1423 C C . LYS A 1 200 ? 9.627 -14.337 6.626 1.00 90.31 200 LYS A C 1
ATOM 1425 O O . LYS A 1 200 ? 9.441 -15.499 6.989 1.00 90.31 200 LYS A O 1
ATOM 1430 N N . ALA A 1 201 ? 9.108 -13.295 7.276 1.00 92.62 201 ALA A N 1
ATOM 1431 C CA . ALA A 1 201 ? 8.257 -13.439 8.456 1.00 92.62 201 ALA A CA 1
ATOM 1432 C C . ALA A 1 201 ? 6.978 -14.234 8.167 1.00 92.62 201 ALA A C 1
ATOM 1434 O O . ALA A 1 201 ? 6.501 -14.961 9.038 1.00 92.62 201 ALA A O 1
ATOM 1435 N N . ARG A 1 202 ? 6.470 -14.145 6.934 1.00 91.12 202 ARG A N 1
ATOM 1436 C CA . ARG A 1 202 ? 5.272 -14.851 6.463 1.00 91.12 202 ARG A CA 1
ATOM 1437 C C . ARG A 1 202 ? 5.566 -16.187 5.778 1.00 91.12 202 ARG A C 1
ATOM 1439 O O . ARG A 1 202 ? 4.647 -16.820 5.266 1.00 91.12 202 ARG A O 1
ATOM 1446 N N . GLY A 1 203 ? 6.827 -16.626 5.765 1.00 88.94 203 GLY A N 1
ATOM 1447 C CA . GLY A 1 203 ? 7.239 -17.877 5.125 1.00 88.94 203 GLY A CA 1
ATOM 1448 C C . GLY A 1 203 ? 7.091 -17.867 3.600 1.00 88.94 203 GLY A C 1
ATOM 1449 O O . GLY A 1 203 ? 6.992 -18.929 2.988 1.00 88.94 203 GLY A O 1
ATOM 1450 N N . LEU A 1 204 ? 7.052 -16.684 2.983 1.00 84.94 204 LEU A N 1
ATOM 1451 C CA . LEU A 1 204 ? 6.949 -16.541 1.536 1.00 84.94 204 LEU A CA 1
ATOM 1452 C C . LEU A 1 204 ? 8.344 -16.652 0.899 1.00 84.94 204 LEU A C 1
ATOM 1454 O O . LEU A 1 204 ? 9.300 -16.064 1.413 1.00 84.94 204 LEU A O 1
ATOM 1458 N N . PRO A 1 205 ? 8.491 -17.381 -0.223 1.00 77.69 205 PRO A N 1
ATOM 1459 C CA . PRO A 1 205 ? 9.763 -17.453 -0.923 1.00 77.69 205 PRO A CA 1
ATOM 1460 C C . PRO A 1 205 ? 10.085 -16.106 -1.580 1.00 77.69 205 PRO A C 1
ATOM 1462 O O . PRO A 1 205 ? 9.217 -15.478 -2.189 1.00 77.69 205 PRO A O 1
ATOM 1465 N N . LEU A 1 206 ? 11.352 -15.690 -1.479 1.00 72.69 206 LEU A N 1
ATOM 1466 C CA . LEU A 1 206 ? 11.869 -14.493 -2.155 1.00 72.69 206 LEU A CA 1
ATOM 1467 C C . LEU A 1 206 ? 11.892 -14.676 -3.673 1.00 72.69 206 LEU A C 1
ATOM 1469 O O . LEU A 1 206 ? 11.535 -13.771 -4.418 1.00 72.69 206 LEU A O 1
ATOM 1473 N N . PHE A 1 207 ? 12.271 -15.873 -4.122 1.00 78.81 207 PHE A N 1
ATOM 1474 C CA . PHE A 1 207 ? 12.140 -16.282 -5.511 1.00 78.81 207 PHE A CA 1
ATOM 1475 C C . PHE A 1 207 ? 10.660 -16.507 -5.829 1.00 78.81 207 PHE A C 1
ATOM 1477 O O . PHE A 1 207 ? 10.044 -17.447 -5.319 1.00 78.81 207 PHE A O 1
ATOM 1484 N N . SER A 1 208 ? 10.095 -15.647 -6.673 1.00 72.62 208 SER A N 1
ATOM 1485 C CA . SER A 1 208 ? 8.714 -15.768 -7.150 1.00 72.62 208 SER A CA 1
ATOM 1486 C C . SER A 1 208 ? 8.629 -16.337 -8.567 1.00 72.62 208 SER A C 1
ATOM 1488 O O . SER A 1 208 ? 7.544 -16.704 -9.015 1.00 72.62 208 SER A O 1
ATOM 1490 N N . GLY A 1 209 ? 9.765 -16.477 -9.257 1.00 77.06 209 GLY A N 1
ATOM 1491 C CA . GLY A 1 209 ? 9.856 -17.180 -10.531 1.00 77.06 209 GLY A CA 1
ATOM 1492 C C . GLY A 1 209 ? 11.031 -16.727 -11.389 1.00 77.06 209 GLY A C 1
ATOM 1493 O O . GLY A 1 209 ? 11.878 -15.945 -10.969 1.00 77.06 209 GLY A O 1
ATOM 1494 N N . VAL A 1 210 ? 11.061 -17.214 -12.625 1.00 80.62 210 VAL A N 1
ATOM 1495 C CA . VAL A 1 210 ? 11.945 -16.698 -13.675 1.00 80.62 210 VAL A CA 1
ATOM 1496 C C . VAL A 1 210 ? 11.154 -15.686 -14.494 1.00 80.62 210 VAL A C 1
ATOM 1498 O O . VAL A 1 210 ? 10.006 -15.936 -14.862 1.00 80.62 210 VAL A O 1
ATOM 1501 N N . GLU A 1 211 ? 11.746 -14.523 -14.729 1.00 82.75 211 GLU A N 1
ATOM 1502 C CA . GLU A 1 211 ? 11.193 -13.496 -15.605 1.00 82.75 211 GLU A CA 1
ATOM 1503 C C . GLU A 1 211 ? 11.459 -13.873 -17.059 1.00 82.75 211 GLU A C 1
ATOM 1505 O O . GLU A 1 211 ? 10.520 -14.124 -17.817 1.00 82.75 211 GLU A O 1
ATOM 1510 N N . HIS A 1 212 ? 12.737 -14.020 -17.400 1.00 84.94 212 HIS A N 1
ATOM 1511 C CA . HIS A 1 212 ? 13.182 -14.477 -18.704 1.00 84.94 212 HIS A CA 1
ATOM 1512 C C . HIS A 1 212 ? 14.535 -15.179 -18.615 1.00 84.94 212 HIS A C 1
ATOM 1514 O O . HIS A 1 212 ? 15.313 -14.983 -17.678 1.00 84.94 212 HIS A O 1
ATOM 1520 N N . THR A 1 213 ? 14.824 -15.988 -19.625 1.00 88.69 213 THR A N 1
ATOM 1521 C CA . THR A 1 213 ? 16.174 -16.494 -19.886 1.00 88.69 213 THR A CA 1
ATOM 1522 C C . THR A 1 213 ? 16.783 -15.687 -21.016 1.00 88.69 213 THR A C 1
ATOM 1524 O O . THR A 1 213 ? 16.127 -15.504 -22.038 1.00 88.69 213 THR A O 1
ATOM 1527 N N . GLY A 1 214 ? 18.013 -15.227 -20.853 1.00 90.19 214 GLY A N 1
ATOM 1528 C CA . GLY A 1 214 ? 18.759 -14.541 -21.894 1.00 90.19 214 GLY A CA 1
ATOM 1529 C C . GLY A 1 214 ? 19.781 -15.445 -22.558 1.00 90.19 214 GLY A C 1
ATOM 1530 O O . GLY A 1 214 ? 20.376 -16.301 -21.903 1.00 90.19 214 GLY A O 1
ATOM 1531 N N . THR A 1 215 ? 19.991 -15.258 -23.854 1.00 90.19 215 THR A N 1
ATOM 1532 C CA . THR A 1 215 ? 21.020 -15.940 -24.645 1.00 90.19 215 THR A CA 1
ATOM 1533 C C . THR A 1 215 ? 21.832 -14.925 -25.433 1.00 90.19 215 THR A C 1
ATOM 1535 O O . THR A 1 215 ? 21.298 -13.912 -25.887 1.00 90.19 215 THR A O 1
ATOM 1538 N N . TYR A 1 216 ? 23.120 -15.213 -25.591 1.00 90.31 216 TYR A N 1
ATOM 1539 C CA . TYR A 1 216 ? 24.063 -14.347 -26.288 1.00 90.31 216 TYR A CA 1
ATOM 1540 C C . TYR A 1 216 ? 24.511 -15.017 -27.597 1.00 90.31 216 TYR A C 1
ATOM 1542 O O . TYR A 1 216 ? 24.804 -16.220 -27.581 1.00 90.31 216 TYR A O 1
ATOM 1550 N N . PRO A 1 217 ? 24.579 -14.278 -28.718 1.00 87.25 217 PRO A N 1
ATOM 1551 C CA . PRO A 1 217 ? 25.128 -14.779 -29.969 1.00 87.25 217 PRO A CA 1
ATOM 1552 C C . PRO A 1 217 ? 26.594 -15.181 -29.790 1.00 87.25 217 PRO A C 1
ATOM 1554 O O . PRO A 1 217 ? 27.370 -14.486 -29.130 1.00 87.25 217 PRO A O 1
ATOM 1557 N N . LEU A 1 218 ? 26.990 -16.297 -30.402 1.00 86.44 218 LEU A N 1
ATOM 1558 C CA . LEU A 1 218 ? 28.404 -16.637 -30.556 1.00 86.44 218 LEU A CA 1
ATOM 1559 C C . LEU A 1 218 ? 29.066 -15.707 -31.577 1.00 86.44 218 LEU A C 1
ATOM 1561 O O . LEU A 1 218 ? 28.396 -15.031 -32.356 1.00 86.44 218 LEU A O 1
ATOM 1565 N N . GLU A 1 219 ? 30.399 -15.684 -31.595 1.00 83.56 219 GLU A N 1
ATOM 1566 C CA . GLU A 1 219 ? 31.155 -14.840 -32.521 1.00 83.56 219 GLU A CA 1
ATOM 1567 C C . GLU A 1 219 ? 30.726 -15.099 -33.974 1.00 83.56 219 GLU A C 1
ATOM 1569 O O . GLU A 1 219 ? 30.714 -16.239 -34.443 1.00 83.56 219 GLU A O 1
ATOM 1574 N N . GLY A 1 220 ? 30.340 -14.028 -34.673 1.00 85.19 220 GLY A N 1
ATOM 1575 C CA . GLY A 1 220 ? 29.842 -14.083 -36.049 1.00 85.19 220 GLY A CA 1
ATOM 1576 C C . GLY A 1 220 ? 28.362 -14.455 -36.207 1.00 85.19 220 GLY A C 1
ATOM 1577 O O . GLY A 1 220 ? 27.908 -14.551 -37.344 1.00 85.19 220 GLY A O 1
ATOM 1578 N N . GLN A 1 221 ? 27.612 -14.658 -35.120 1.00 89.06 221 GLN A N 1
ATOM 1579 C CA . GLN A 1 221 ? 26.157 -14.840 -35.163 1.00 89.06 221 GLN A CA 1
ATOM 1580 C C . GLN A 1 221 ? 25.424 -13.509 -34.992 1.00 89.06 221 GLN A C 1
ATOM 1582 O O . GLN A 1 221 ? 25.842 -12.659 -34.205 1.00 89.06 221 GLN A O 1
ATOM 1587 N N . ASP A 1 222 ? 24.303 -13.360 -35.695 1.00 90.94 222 ASP A N 1
ATOM 1588 C CA . ASP A 1 222 ? 23.426 -12.200 -35.588 1.00 90.94 222 ASP A CA 1
ATOM 1589 C C . ASP A 1 222 ? 22.233 -12.481 -34.656 1.00 90.94 222 ASP A C 1
ATOM 1591 O O . ASP A 1 222 ? 21.583 -13.528 -34.725 1.00 90.94 222 ASP A O 1
ATOM 1595 N N . ALA A 1 223 ? 21.946 -11.542 -33.754 1.00 92.00 223 ALA A N 1
ATOM 1596 C CA . ALA A 1 223 ? 20.873 -11.687 -32.774 1.00 92.00 223 ALA A CA 1
ATOM 1597 C C . ALA A 1 223 ? 19.472 -11.654 -33.406 1.00 92.00 223 ALA A C 1
ATOM 1599 O O . ALA A 1 223 ? 18.576 -12.355 -32.926 1.00 92.00 223 ALA A O 1
ATOM 1600 N N . ALA A 1 224 ? 19.280 -10.884 -34.484 1.00 94.81 224 ALA A N 1
ATOM 1601 C CA . ALA A 1 224 ? 18.006 -10.839 -35.193 1.00 94.81 224 ALA A CA 1
ATOM 1602 C C . ALA A 1 224 ? 17.743 -12.172 -35.898 1.00 94.81 224 ALA A C 1
ATOM 1604 O O . ALA A 1 224 ? 16.637 -12.695 -35.788 1.00 94.81 224 ALA A O 1
ATOM 1605 N N . GLU A 1 225 ? 18.765 -12.768 -36.519 1.00 95.38 225 GLU A N 1
ATOM 1606 C CA . GLU A 1 225 ? 18.674 -14.103 -37.128 1.00 95.38 225 GLU A CA 1
ATOM 1607 C C . GLU A 1 225 ? 18.330 -15.190 -36.096 1.00 95.38 225 GLU A C 1
ATOM 1609 O O . GLU A 1 225 ? 17.500 -16.065 -36.358 1.00 95.38 225 GLU A O 1
ATOM 1614 N N . ILE A 1 226 ? 18.923 -15.129 -34.897 1.00 94.19 226 ILE A N 1
ATOM 1615 C CA . ILE A 1 226 ? 18.577 -16.040 -33.794 1.00 94.19 226 ILE A CA 1
ATOM 1616 C C . ILE A 1 226 ? 17.116 -15.841 -33.372 1.00 94.19 226 ILE A C 1
ATOM 1618 O O . ILE A 1 226 ? 16.391 -16.822 -33.192 1.00 94.19 226 ILE A O 1
ATOM 1622 N N . ALA A 1 227 ? 16.661 -14.596 -33.221 1.00 95.44 227 ALA A N 1
ATOM 1623 C CA . ALA A 1 227 ? 15.275 -14.303 -32.867 1.00 95.44 227 ALA A CA 1
ATOM 1624 C C . ALA A 1 227 ? 14.293 -14.773 -33.959 1.00 95.44 227 ALA A C 1
ATOM 1626 O O . ALA A 1 227 ? 13.281 -15.402 -33.643 1.00 95.44 227 ALA A O 1
ATOM 1627 N N . ASP A 1 228 ? 14.617 -14.547 -35.233 1.00 96.88 228 ASP A N 1
ATOM 1628 C CA . ASP A 1 228 ? 13.823 -14.990 -36.385 1.00 96.88 228 ASP A CA 1
ATOM 1629 C C . ASP A 1 228 ? 13.733 -16.511 -36.468 1.00 96.88 228 ASP A C 1
ATOM 1631 O O . ASP A 1 228 ? 12.672 -17.048 -36.782 1.00 96.88 228 ASP A O 1
ATOM 1635 N N . TRP A 1 229 ? 14.780 -17.235 -36.067 1.00 96.69 229 TRP A N 1
ATOM 1636 C CA . TRP A 1 229 ? 14.707 -18.690 -35.964 1.00 96.69 229 TRP A CA 1
ATOM 1637 C C . TRP A 1 229 ? 13.590 -19.152 -35.012 1.00 96.69 229 TRP A C 1
ATOM 1639 O O . TRP A 1 229 ? 12.857 -20.089 -35.339 1.00 96.69 229 TRP A O 1
ATOM 1649 N N . TYR A 1 230 ? 13.408 -18.497 -33.857 1.00 94.50 230 TYR A N 1
ATOM 1650 C CA . TYR A 1 230 ? 12.318 -18.828 -32.926 1.00 94.50 230 TYR A CA 1
ATOM 1651 C C . TYR A 1 230 ? 10.941 -18.509 -33.515 1.00 94.50 230 TYR A C 1
ATOM 1653 O O . TYR A 1 230 ? 10.001 -19.291 -33.335 1.00 94.50 230 TYR A O 1
ATOM 1661 N N . VAL A 1 231 ? 10.821 -17.394 -34.238 1.00 95.00 231 VAL A N 1
ATOM 1662 C CA . VAL A 1 231 ? 9.592 -17.028 -34.956 1.00 95.00 231 VAL A CA 1
ATOM 1663 C C . VAL A 1 231 ? 9.2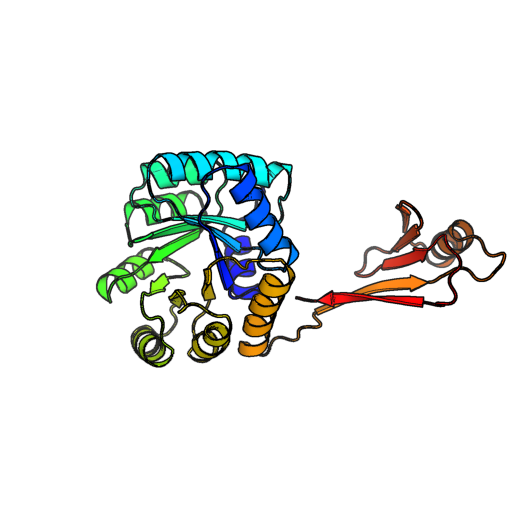62 -18.099 -35.997 1.00 95.00 231 VAL A C 1
ATOM 1665 O O . VAL A 1 231 ? 8.180 -18.684 -35.963 1.00 95.00 231 VAL A O 1
ATOM 1668 N N . ASP A 1 232 ? 10.218 -18.434 -36.858 1.00 96.31 232 ASP A N 1
ATOM 1669 C CA . ASP A 1 232 ? 10.015 -19.325 -37.999 1.00 96.31 232 ASP A CA 1
ATOM 1670 C C . ASP A 1 232 ? 9.801 -20.786 -37.599 1.00 96.31 232 ASP A C 1
ATOM 1672 O O . ASP A 1 232 ? 9.038 -21.510 -38.245 1.00 96.31 232 ASP A O 1
ATOM 1676 N N . LYS A 1 233 ? 10.508 -21.266 -36.568 1.00 95.81 233 LYS A N 1
ATOM 1677 C CA . LYS A 1 233 ? 10.448 -22.678 -36.157 1.00 95.81 233 LYS A CA 1
ATOM 1678 C C . LYS A 1 233 ? 9.374 -22.957 -35.125 1.00 95.81 233 LYS A C 1
ATOM 1680 O O . LYS A 1 233 ? 8.798 -24.044 -35.161 1.00 95.81 233 LYS A O 1
ATOM 1685 N N . LEU A 1 234 ? 9.129 -22.022 -34.209 1.00 92.69 234 LEU A N 1
ATOM 1686 C CA . LEU A 1 234 ? 8.235 -22.236 -33.067 1.00 92.69 234 LEU A CA 1
ATOM 1687 C C . LEU A 1 234 ? 6.988 -21.344 -33.094 1.00 92.69 234 LEU A C 1
ATOM 1689 O O . LEU A 1 234 ? 6.108 -21.527 -32.254 1.00 92.69 234 LEU A O 1
ATOM 1693 N N . GLY A 1 235 ? 6.879 -20.406 -34.041 1.00 91.00 235 GLY A N 1
ATOM 1694 C CA . GLY A 1 235 ? 5.734 -19.498 -34.145 1.00 91.00 235 GLY A CA 1
ATOM 1695 C C . GLY A 1 235 ? 5.684 -18.462 -33.023 1.00 91.00 235 GLY A C 1
ATOM 1696 O O . GLY A 1 235 ? 4.598 -18.047 -32.618 1.00 91.00 235 GLY A O 1
ATOM 1697 N N . PHE A 1 236 ? 6.838 -18.093 -32.462 1.00 94.38 236 PHE A N 1
ATOM 1698 C CA . PHE A 1 236 ? 6.908 -17.073 -31.417 1.00 94.38 236 PHE A CA 1
ATOM 1699 C C . PHE A 1 236 ? 6.653 -15.677 -31.994 1.00 94.38 236 PHE A C 1
ATOM 1701 O O . PHE A 1 236 ? 6.902 -15.407 -33.165 1.00 94.38 236 PHE A O 1
ATOM 1708 N N . ASN A 1 237 ? 6.179 -14.771 -31.144 1.00 94.38 237 ASN A N 1
ATOM 1709 C CA . ASN A 1 237 ? 6.195 -13.342 -31.422 1.00 94.38 237 ASN A CA 1
ATOM 1710 C C . ASN A 1 237 ? 7.596 -12.792 -31.139 1.00 94.38 237 ASN A C 1
ATOM 1712 O O . ASN A 1 237 ? 8.278 -13.295 -30.245 1.00 94.38 237 ASN A O 1
ATOM 1716 N N . LYS A 1 238 ? 7.986 -11.733 -31.853 1.00 95.12 238 LYS A N 1
ATOM 1717 C CA . LYS A 1 238 ? 9.256 -11.022 -31.676 1.00 95.12 238 LYS A CA 1
ATOM 1718 C C . LYS A 1 238 ? 9.000 -9.559 -31.319 1.00 95.12 238 LYS A C 1
ATOM 1720 O O . LYS A 1 238 ? 8.150 -8.915 -31.931 1.00 95.12 238 LYS A O 1
ATOM 1725 N N . PHE A 1 239 ? 9.750 -9.043 -30.352 1.00 94.62 239 PHE A N 1
ATOM 1726 C CA . PHE A 1 239 ? 9.825 -7.627 -30.000 1.00 94.62 239 PHE A CA 1
ATOM 1727 C C . PHE A 1 239 ? 11.288 -7.184 -30.017 1.00 94.62 239 PHE A C 1
ATOM 1729 O O . PHE A 1 239 ? 12.140 -7.874 -29.465 1.00 94.62 239 PHE A O 1
ATOM 1736 N N . GLU A 1 240 ? 11.572 -6.047 -30.642 1.00 94.94 240 GLU A N 1
ATOM 1737 C CA . GLU A 1 240 ? 12.913 -5.465 -30.721 1.00 94.94 240 GLU A CA 1
ATOM 1738 C C . GLU A 1 240 ? 13.036 -4.305 -29.731 1.00 94.94 240 GLU A C 1
ATOM 1740 O O . GLU A 1 240 ? 12.197 -3.401 -29.716 1.00 94.94 240 GLU A O 1
ATOM 1745 N N . GLY A 1 241 ? 14.071 -4.358 -28.894 1.00 88.62 241 GLY A N 1
ATOM 1746 C CA . GLY A 1 241 ? 14.433 -3.311 -27.948 1.00 88.62 241 GLY A CA 1
ATOM 1747 C C . GLY A 1 241 ? 15.842 -2.782 -28.214 1.00 88.62 241 GLY A C 1
ATOM 1748 O O . GLY A 1 241 ? 16.546 -3.227 -29.121 1.00 88.62 241 GLY A O 1
ATOM 1749 N N . GLU A 1 242 ? 16.285 -1.822 -27.404 1.00 90.50 242 GLU A N 1
ATOM 1750 C CA . GLU A 1 242 ? 17.639 -1.283 -27.522 1.00 90.50 242 GLU A CA 1
ATOM 1751 C C . GLU A 1 242 ? 18.671 -2.329 -27.072 1.00 90.50 242 GLU A C 1
ATOM 1753 O O . GLU A 1 242 ? 18.845 -2.587 -25.884 1.00 90.50 242 GLU A O 1
ATOM 1758 N N . GLY A 1 243 ? 19.344 -2.953 -28.042 1.00 88.50 243 GLY A N 1
ATOM 1759 C CA . GLY A 1 243 ? 20.406 -3.929 -27.789 1.00 88.50 243 GLY A CA 1
ATOM 1760 C C . GLY A 1 243 ? 19.938 -5.360 -27.503 1.00 88.50 243 GLY A C 1
ATOM 1761 O O . GLY A 1 243 ? 20.768 -6.183 -27.115 1.00 88.50 243 GLY A O 1
ATOM 1762 N N . TYR A 1 244 ? 18.656 -5.682 -27.705 1.00 90.75 244 TYR A N 1
ATOM 1763 C CA . TYR A 1 244 ? 18.127 -7.037 -27.524 1.00 90.75 244 TYR A CA 1
ATOM 1764 C C . TYR A 1 244 ? 16.849 -7.300 -28.338 1.00 90.75 244 TYR A C 1
ATOM 1766 O O . TYR A 1 244 ? 16.156 -6.382 -28.779 1.00 90.75 244 TYR A O 1
ATOM 1774 N N . TYR A 1 245 ? 16.491 -8.578 -28.452 1.00 94.94 245 TYR A N 1
ATOM 1775 C CA . TYR A 1 245 ? 15.203 -9.055 -28.950 1.00 94.94 245 TYR A CA 1
ATOM 1776 C C . TYR A 1 245 ? 14.526 -9.932 -27.898 1.00 94.94 245 TYR A C 1
ATOM 1778 O O . TYR A 1 245 ? 15.141 -10.855 -27.371 1.00 94.94 245 TYR A O 1
ATOM 1786 N N . PHE A 1 246 ? 13.242 -9.707 -27.624 1.00 94.69 246 PHE A N 1
ATOM 1787 C CA . PHE A 1 246 ? 12.422 -10.679 -26.904 1.00 94.69 246 PHE A CA 1
ATOM 1788 C C . PHE A 1 246 ? 11.672 -11.569 -27.884 1.00 94.69 246 PHE A C 1
ATOM 1790 O O . PHE A 1 246 ? 10.998 -11.074 -28.789 1.00 94.69 246 PHE A O 1
ATOM 1797 N N . VAL A 1 247 ? 11.703 -12.876 -27.639 1.00 93.75 247 VAL A N 1
ATOM 1798 C CA . VAL A 1 247 ? 10.815 -13.843 -28.289 1.00 93.75 247 VAL A CA 1
ATOM 1799 C C . VAL A 1 247 ? 9.919 -14.525 -27.254 1.00 93.75 247 VAL A C 1
ATOM 1801 O O . VAL A 1 247 ? 10.371 -14.901 -26.170 1.00 93.75 247 VAL A O 1
ATOM 1804 N N . PHE A 1 248 ? 8.621 -14.627 -27.545 1.00 93.06 248 PHE A N 1
ATOM 1805 C CA . PHE A 1 248 ? 7.607 -15.054 -26.571 1.00 93.06 248 PHE A CA 1
ATOM 1806 C C . PHE A 1 248 ? 6.353 -15.640 -27.238 1.00 93.06 248 PHE A C 1
ATOM 1808 O O . PHE A 1 248 ? 6.125 -15.471 -28.433 1.00 93.06 248 PHE A O 1
ATOM 1815 N N . SER A 1 249 ? 5.510 -16.320 -26.459 1.00 89.25 249 SER A N 1
ATOM 1816 C CA . SER A 1 249 ? 4.236 -16.894 -26.926 1.00 89.25 249 SER A CA 1
ATOM 1817 C C . SER A 1 249 ? 3.046 -16.316 -26.145 1.00 89.25 249 SER A C 1
ATOM 1819 O O . SER A 1 249 ? 3.195 -15.332 -25.428 1.00 89.25 249 SER A O 1
ATOM 1821 N N . GLN A 1 250 ? 1.854 -16.909 -26.280 1.00 81.25 250 GLN A N 1
ATOM 1822 C CA . GLN A 1 250 ? 0.702 -16.535 -25.446 1.00 81.25 250 GLN A CA 1
ATOM 1823 C C . GLN A 1 250 ? 0.802 -17.042 -23.998 1.00 81.25 250 GLN A C 1
ATOM 1825 O O . GLN A 1 250 ? 0.069 -16.569 -23.131 1.00 81.25 250 GLN A O 1
ATOM 1830 N N . GLY A 1 251 ? 1.679 -18.015 -23.733 1.00 77.38 251 GLY A N 1
ATOM 1831 C CA . GLY A 1 251 ? 1.963 -18.500 -22.386 1.00 77.38 251 GLY A CA 1
ATOM 1832 C C . GLY A 1 251 ? 2.945 -17.599 -21.626 1.00 77.38 251 GLY A C 1
ATOM 1833 O O . GLY A 1 251 ? 3.596 -16.744 -22.224 1.00 77.38 251 GLY A O 1
ATOM 1834 N N . PRO A 1 252 ? 3.079 -17.791 -20.303 1.00 74.44 252 PRO A N 1
ATOM 1835 C CA . PRO A 1 252 ? 4.040 -17.045 -19.501 1.00 74.44 252 PRO A CA 1
ATOM 1836 C C . PRO A 1 252 ? 5.485 -17.371 -19.905 1.00 74.44 252 PRO A C 1
ATOM 1838 O O . PRO A 1 252 ? 5.817 -18.523 -20.182 1.00 74.44 252 PRO A O 1
ATOM 1841 N N . GLY A 1 253 ? 6.348 -16.357 -19.849 1.00 79.06 253 GLY A N 1
ATOM 1842 C CA . GLY A 1 253 ? 7.782 -16.476 -20.109 1.00 79.06 253 GLY A CA 1
ATOM 1843 C C . GLY A 1 253 ? 8.204 -15.891 -21.456 1.00 79.06 253 GLY A C 1
ATOM 1844 O O . GLY A 1 253 ? 7.441 -15.852 -22.421 1.00 79.06 253 GLY A O 1
ATOM 1845 N N . ARG A 1 254 ? 9.448 -15.421 -21.500 1.00 89.00 254 ARG A N 1
ATOM 1846 C CA . ARG A 1 254 ? 10.093 -14.864 -22.690 1.00 89.00 254 ARG A CA 1
ATOM 1847 C C . ARG A 1 254 ? 11.568 -15.247 -22.709 1.00 89.00 254 ARG A C 1
ATOM 1849 O O . ARG A 1 254 ? 12.144 -15.545 -21.660 1.00 89.00 254 ARG A O 1
ATOM 1856 N N . ILE A 1 255 ? 12.155 -15.258 -23.898 1.00 90.38 255 ILE A N 1
ATOM 1857 C CA . ILE A 1 255 ? 13.596 -15.423 -24.093 1.00 90.38 255 ILE A CA 1
ATOM 1858 C C . ILE A 1 255 ? 14.141 -14.093 -24.595 1.00 90.38 255 ILE A C 1
ATOM 1860 O O . ILE A 1 255 ? 13.610 -13.543 -25.559 1.00 90.38 255 ILE A O 1
ATOM 1864 N N . GLU A 1 256 ? 15.173 -13.585 -23.935 1.00 93.06 256 GLU A N 1
ATOM 1865 C CA . GLU A 1 256 ? 15.948 -12.439 -24.402 1.00 93.06 256 GLU A CA 1
ATOM 1866 C C . GLU A 1 256 ? 17.106 -12.930 -25.278 1.00 93.06 256 GLU A C 1
ATOM 1868 O O . GLU A 1 256 ? 17.820 -13.870 -24.925 1.00 93.06 256 GLU A O 1
ATOM 1873 N N . VAL A 1 257 ? 17.303 -12.303 -26.427 1.00 90.69 257 VAL A N 1
ATOM 1874 C CA . VAL A 1 257 ? 18.454 -12.521 -27.302 1.00 90.69 257 VAL A CA 1
ATOM 1875 C C . VAL A 1 257 ? 19.205 -11.202 -27.374 1.00 90.69 257 VAL A C 1
ATOM 1877 O O . VAL A 1 257 ? 18.702 -10.249 -27.968 1.00 90.69 257 VAL A O 1
ATOM 1880 N N . LEU A 1 258 ? 20.372 -11.112 -26.737 1.00 90.31 258 LEU A N 1
ATOM 1881 C CA . LEU A 1 258 ? 21.129 -9.858 -26.716 1.00 90.31 258 LEU A CA 1
ATOM 1882 C C . LEU A 1 258 ? 21.875 -9.641 -28.029 1.00 90.31 258 LEU A C 1
ATOM 1884 O O . LEU A 1 258 ? 22.362 -10.583 -28.643 1.00 90.31 258 LEU A O 1
ATOM 1888 N N . SER A 1 259 ? 22.020 -8.386 -28.435 1.00 84.88 259 SER A N 1
ATOM 1889 C CA . SER A 1 259 ? 22.751 -8.025 -29.654 1.00 84.88 259 SER A CA 1
ATOM 1890 C C . SER A 1 259 ? 24.271 -8.042 -29.473 1.00 84.88 259 SER A C 1
ATOM 1892 O O . SER A 1 259 ? 25.006 -8.109 -30.455 1.00 84.88 259 SER A O 1
ATOM 1894 N N . ALA A 1 260 ? 24.760 -7.965 -28.232 1.00 80.50 260 ALA A N 1
ATOM 1895 C CA . ALA A 1 260 ? 26.186 -7.948 -27.929 1.00 80.50 260 ALA A CA 1
ATOM 1896 C C . ALA A 1 260 ? 26.733 -9.358 -27.681 1.00 80.50 260 ALA A C 1
ATOM 1898 O O . ALA A 1 260 ? 26.135 -10.161 -26.967 1.00 80.50 260 ALA A O 1
ATOM 1899 N N . HIS A 1 261 ? 27.923 -9.626 -28.217 1.00 66.50 261 HIS A N 1
ATOM 1900 C CA . HIS A 1 261 ? 28.702 -10.796 -27.842 1.00 66.50 261 HIS A CA 1
ATOM 1901 C C . HIS A 1 261 ? 29.379 -10.546 -26.490 1.00 66.50 261 HIS A C 1
ATOM 1903 O O . HIS A 1 261 ? 30.275 -9.708 -26.380 1.00 66.50 261 HIS A O 1
ATOM 1909 N N . GLU A 1 262 ? 29.033 -11.336 -25.480 1.00 65.75 262 GLU A N 1
ATOM 1910 C CA . GLU A 1 262 ? 29.723 -11.356 -24.189 1.00 65.75 262 GLU A CA 1
ATOM 1911 C C . GLU A 1 262 ? 30.396 -12.718 -23.948 1.00 65.75 262 GLU A C 1
ATOM 1913 O O . GLU A 1 262 ? 30.021 -13.718 -24.558 1.00 65.75 262 GLU A O 1
ATOM 1918 N N . PRO A 1 263 ? 31.398 -12.820 -23.053 1.00 65.06 263 PRO A N 1
ATOM 1919 C CA . PRO A 1 263 ? 31.924 -14.124 -22.628 1.00 65.06 263 PRO A CA 1
ATOM 1920 C C . PRO A 1 263 ? 30.867 -14.991 -21.909 1.00 65.06 263 PRO A C 1
ATOM 1922 O O . PRO A 1 263 ? 31.085 -16.186 -21.690 1.00 65.06 263 PRO A O 1
ATOM 1925 N N . ILE A 1 264 ? 29.733 -14.394 -21.528 1.00 69.75 264 ILE A N 1
ATOM 1926 C CA . ILE A 1 264 ? 28.576 -15.033 -20.905 1.00 69.75 264 ILE A CA 1
ATOM 1927 C C . ILE A 1 264 ? 27.709 -15.666 -22.001 1.00 69.75 264 ILE A C 1
ATOM 1929 O O . ILE A 1 264 ? 27.366 -15.021 -22.980 1.00 69.75 264 ILE A O 1
ATOM 1933 N N . ARG A 1 265 ? 27.348 -16.948 -21.852 1.00 73.69 265 ARG A N 1
ATOM 1934 C CA . ARG A 1 265 ? 26.557 -17.683 -22.865 1.00 73.69 265 ARG A CA 1
ATOM 1935 C C . ARG A 1 265 ? 25.047 -17.553 -22.680 1.00 73.69 265 ARG A C 1
ATOM 1937 O O . ARG A 1 265 ? 24.291 -17.715 -23.633 1.00 73.69 265 ARG A O 1
ATOM 1944 N N . ALA A 1 266 ? 24.616 -17.318 -21.448 1.00 84.25 266 ALA A N 1
ATOM 1945 C CA . ALA A 1 266 ? 23.223 -17.145 -21.082 1.00 84.25 266 ALA A CA 1
ATOM 1946 C C . ALA A 1 266 ? 23.125 -16.449 -19.724 1.00 84.25 266 ALA A C 1
ATOM 1948 O O . ALA A 1 266 ? 24.004 -16.622 -18.873 1.00 84.25 266 ALA A O 1
ATOM 1949 N N . HIS A 1 267 ? 22.025 -15.741 -19.499 1.00 86.94 267 HIS A N 1
ATOM 1950 C CA . HIS A 1 267 ? 21.635 -15.249 -18.181 1.00 86.94 267 HIS A CA 1
ATOM 1951 C C . HIS A 1 267 ? 20.217 -15.690 -17.837 1.00 86.94 267 HIS A C 1
ATOM 1953 O O . HIS A 1 267 ? 19.467 -16.197 -18.669 1.00 86.94 267 HIS A O 1
ATOM 1959 N N . MET A 1 268 ? 19.845 -15.507 -16.577 1.00 86.00 268 MET A N 1
ATOM 1960 C CA . MET A 1 268 ? 18.481 -15.721 -16.122 1.00 86.00 268 MET A CA 1
ATOM 1961 C C . MET A 1 268 ? 18.073 -14.521 -15.281 1.00 86.00 268 MET A C 1
ATOM 1963 O O . MET A 1 268 ? 18.658 -14.275 -14.227 1.00 86.00 268 MET A O 1
ATOM 1967 N N . ALA A 1 269 ? 17.072 -13.783 -15.748 1.00 82.00 269 ALA A N 1
ATOM 1968 C CA . ALA A 1 269 ? 16.430 -12.759 -14.948 1.00 82.00 269 ALA A CA 1
ATOM 1969 C C . ALA A 1 269 ? 15.394 -13.435 -14.055 1.00 82.00 269 ALA A C 1
ATOM 1971 O O . ALA A 1 269 ? 14.486 -14.119 -14.533 1.00 82.00 269 ALA A O 1
ATOM 1972 N N . ILE A 1 270 ? 15.539 -13.272 -12.745 1.00 82.25 270 ILE A N 1
ATOM 1973 C CA . ILE A 1 270 ? 14.605 -13.826 -11.768 1.00 82.25 270 ILE A CA 1
ATOM 1974 C C . ILE A 1 270 ? 13.587 -12.773 -11.348 1.00 82.25 270 ILE A C 1
ATOM 1976 O O . ILE A 1 270 ? 13.906 -11.594 -11.211 1.00 82.25 270 ILE A O 1
ATOM 1980 N N . LYS A 1 271 ? 12.359 -13.220 -11.102 1.00 71.44 271 LYS A N 1
ATOM 1981 C CA . LYS A 1 271 ? 11.370 -12.450 -10.362 1.00 71.44 271 LYS A CA 1
ATOM 1982 C C . LYS A 1 271 ? 11.655 -12.642 -8.880 1.00 71.44 271 LYS A C 1
ATOM 1984 O O . LYS A 1 271 ? 11.610 -13.762 -8.359 1.00 71.44 271 LYS A O 1
ATOM 1989 N N . VAL A 1 272 ? 11.956 -11.537 -8.221 1.00 70.06 272 VAL A N 1
ATOM 1990 C CA . VAL A 1 272 ? 11.995 -11.438 -6.764 1.00 70.06 272 VAL A CA 1
ATOM 1991 C C . VAL A 1 272 ? 10.754 -10.687 -6.296 1.00 70.06 272 VAL A C 1
ATOM 1993 O O . VAL A 1 272 ? 10.181 -9.910 -7.063 1.00 70.06 272 VAL A O 1
ATOM 1996 N N . ARG A 1 273 ? 10.266 -11.008 -5.096 1.00 66.88 273 ARG A N 1
ATOM 1997 C CA . ARG A 1 273 ? 9.150 -10.274 -4.486 1.00 66.88 273 ARG A CA 1
ATOM 1998 C C . ARG A 1 273 ? 9.540 -8.833 -4.213 1.00 66.88 273 ARG A C 1
ATOM 2000 O O . ARG A 1 273 ? 10.622 -8.626 -3.631 1.00 66.88 273 ARG A O 1
#

Sequence (273 aa):
MTGRKRIDVINALFDRALIARLTAQGVDEALAAASTQADGGAKLVELSILDESGLQLALDLAKKIQTDDPEIILGAGPVINAVDAKRLIEAGLEFIGGPFDAGVAKTCNLAGVLYLPLAHGPSDITAAAELAAELIRTPASRPEDLAEVLAANPGLNLVTDLLPGPEHIAPCLKAGAAVVTCPAAADAGKAADMVWEAAKARGLPLFSGVEHTGTYPLEGQDAAEIADWYVDKLGFNKFEGEGYYFVFSQGPGRIEVLSAHEPIRAHMAIKVR

Radius of gyration: 22.12 Å; chains: 1; bounding box: 52×45×61 Å

InterPro domains:
  IPR000887 KDPG/KHG aldolase [PF01081] (14-133)
  IPR000887 KDPG/KHG aldolase [PTHR30246] (8-136)
  IPR013785 Aldolase-type TIM barrel [G3DSA:3.20.20.70] (3-212)

Secondary structure (DSSP, 8-state):
-----HHHHHHHHHHH-EEEEE--SSHHHHHHHHHHHHHTT--EEEEE--SHHHHHHHHHHHHHHHHH-TT-EEEEE---SHHHHHHHHHHT-SEEEEE--HHHHHHHHHHT-EEEEE-SSHHHHHHHHHTT-S-EEES--SHHHHHHHHHHSTT--EEEEPPSSGGGHHHHHHHT-SEEEEEPPSSHHHHHHHHHHHHHHTT--SEEEEEEEEE-PPTT--HHHHHHHHHHHH--EEEEETTEEEEE-SSS-EEEEESS--S--EEEEEEE-

pLDDT: mean 91.9, std 7.51, range [51.0, 98.69]

Foldseek 3Di:
DLPDFLVNVVVLCLLQLEEAEEEDQALVRVLVLQVQLVLLVNQHYEYEQPDPSSLVSLLVNLQVCVVPPSSRQYEYDDDDALVSLLSNVVSPHQEYEHAQDPSSLVNCVVSRGAYAHEYADDVSVVVCVVSVRQEYEYAQQALVSLLVVCVVPPPHAYEYEYDADLVSQLSNVLSPHSHYYYHRDPGSNVSNVSSVSNCVSVVHDQFPWWQEKEFEDDPPDAQVVVLVCCCVPVVWDWDDDDQWIWTHDPDHYIYIYGRDHDPDGMDIHTDGD